Protein AF-A0A8B6DYM1-F1 (afdb_monomer)

Structure (mmCIF, N/CA/C/O backbone):
data_AF-A0A8B6DYM1-F1
#
_entry.id   AF-A0A8B6DYM1-F1
#
loop_
_atom_site.group_PDB
_atom_site.id
_atom_site.type_symbol
_atom_site.label_atom_id
_atom_site.label_alt_id
_atom_site.label_comp_id
_atom_site.label_asym_id
_atom_site.label_entity_id
_atom_site.label_seq_id
_atom_site.pdbx_PDB_ins_code
_atom_site.Cartn_x
_atom_site.Cartn_y
_atom_site.Cartn_z
_atom_site.occupancy
_atom_site.B_iso_or_equiv
_atom_site.auth_seq_id
_atom_site.auth_comp_id
_atom_site.auth_asym_id
_atom_site.auth_atom_id
_atom_site.pdbx_PDB_model_num
ATOM 1 N N . MET A 1 1 ? -2.897 21.021 17.204 1.00 64.75 1 MET A N 1
ATOM 2 C CA . MET A 1 1 ? -3.425 21.433 15.880 1.00 64.75 1 MET A CA 1
ATOM 3 C C . MET A 1 1 ? -4.750 20.706 15.662 1.00 64.75 1 MET A C 1
ATOM 5 O O . MET A 1 1 ? -4.816 19.525 15.950 1.00 64.75 1 MET A O 1
ATOM 9 N N . LYS A 1 2 ? -5.798 21.403 15.202 1.00 89.19 2 LYS A N 1
ATOM 10 C CA . LYS A 1 2 ? -7.164 20.878 14.986 1.00 89.19 2 LYS A CA 1
ATOM 11 C C . LYS A 1 2 ? -7.412 20.547 13.506 1.00 89.19 2 LYS A C 1
ATOM 13 O O . LYS A 1 2 ? -8.389 20.994 12.927 1.00 89.19 2 LYS A O 1
ATOM 18 N N . PHE A 1 3 ? -6.445 19.895 12.856 1.00 92.50 3 PHE A N 1
ATOM 19 C CA . PHE A 1 3 ? -6.431 19.672 11.395 1.00 92.50 3 PHE A CA 1
ATOM 20 C C . PHE A 1 3 ? -6.560 20.955 10.546 1.00 92.50 3 PHE A C 1
ATOM 22 O O . PHE A 1 3 ? -7.067 20.923 9.433 1.00 92.50 3 PHE A O 1
ATOM 29 N N . GLY A 1 4 ? -6.139 22.104 11.087 1.00 93.94 4 GLY A N 1
ATOM 30 C CA . GLY A 1 4 ? -6.330 23.413 10.447 1.00 93.94 4 GLY A CA 1
ATOM 31 C C . GLY A 1 4 ? -7.747 23.994 10.575 1.00 93.94 4 GLY A C 1
ATOM 32 O O . GLY A 1 4 ? -8.006 25.062 10.030 1.00 93.94 4 GLY A O 1
ATOM 33 N N . MET A 1 5 ? -8.653 23.333 11.301 1.00 96.62 5 MET A N 1
ATOM 34 C CA . MET A 1 5 ? -10.020 23.799 11.551 1.00 96.62 5 MET A CA 1
ATOM 35 C C . MET A 1 5 ? -10.079 24.866 12.653 1.00 96.62 5 MET A C 1
ATOM 37 O O . MET A 1 5 ? -9.204 24.938 13.522 1.00 96.62 5 MET A O 1
ATOM 41 N N . THR A 1 6 ? -11.163 25.649 12.655 1.00 97.75 6 THR A N 1
ATOM 42 C CA . THR A 1 6 ? -11.548 26.490 13.796 1.00 97.75 6 THR A CA 1
ATOM 43 C C . THR A 1 6 ? -12.009 25.634 14.976 1.00 97.75 6 THR A C 1
ATOM 45 O O . THR A 1 6 ? -12.362 24.464 14.817 1.00 97.75 6 THR A O 1
ATOM 48 N N . ASP A 1 7 ? -12.047 26.224 16.170 1.00 96.12 7 ASP A N 1
ATOM 49 C CA . ASP A 1 7 ? -12.511 25.538 17.378 1.00 96.12 7 ASP A CA 1
ATOM 50 C C . ASP A 1 7 ? -13.955 25.051 17.251 1.00 96.12 7 ASP A C 1
ATOM 52 O O . ASP A 1 7 ? -14.238 23.898 17.566 1.00 96.12 7 ASP A O 1
ATOM 56 N N . GLU A 1 8 ? -14.838 25.907 16.738 1.00 97.31 8 GLU A N 1
ATOM 57 C CA . GLU A 1 8 ? -16.241 25.582 16.487 1.00 97.31 8 GLU A CA 1
ATOM 58 C C . GLU A 1 8 ? -16.376 24.397 15.525 1.00 97.31 8 GLU A C 1
ATOM 60 O O . GLU A 1 8 ? -17.017 23.405 15.862 1.00 97.31 8 GLU A O 1
ATOM 65 N N . SER A 1 9 ? -15.694 24.448 14.374 1.00 97.44 9 SER A N 1
ATOM 66 C CA . SER A 1 9 ? -15.730 23.360 13.391 1.00 97.44 9 SER A CA 1
ATOM 67 C C . SER A 1 9 ? -15.201 22.055 13.986 1.00 97.44 9 SER A C 1
ATOM 69 O O . SER A 1 9 ? -15.852 21.020 13.878 1.00 97.44 9 SER A O 1
ATOM 71 N N . TYR A 1 10 ? -14.078 22.098 14.707 1.00 97.75 10 TYR A N 1
ATOM 72 C CA . TYR A 1 10 ? -13.523 20.914 15.362 1.00 97.75 10 TYR A CA 1
ATOM 73 C C . TYR A 1 10 ? -14.494 20.300 16.381 1.00 97.75 10 TYR A C 1
ATOM 75 O O . TYR A 1 10 ? -14.642 19.080 16.422 1.00 97.75 10 TYR A O 1
ATOM 83 N N . HIS A 1 11 ? -15.178 21.120 17.186 1.00 96.00 11 HIS A N 1
ATOM 84 C CA . HIS A 1 11 ? -16.168 20.636 18.151 1.00 96.00 11 HIS A CA 1
ATOM 85 C C . HIS A 1 11 ? -17.390 20.013 17.469 1.00 96.00 11 HIS A C 1
ATOM 87 O O . HIS A 1 11 ? -17.782 18.904 17.851 1.00 96.00 11 HIS A O 1
ATOM 93 N N . THR A 1 12 ? -17.926 20.660 16.433 1.00 97.31 12 THR A N 1
ATOM 94 C CA . THR A 1 12 ? -19.028 20.126 15.619 1.00 97.31 12 THR A CA 1
ATOM 95 C C . THR A 1 12 ? -18.639 18.782 15.003 1.00 97.31 12 THR A C 1
ATOM 97 O O . THR A 1 12 ? -19.260 17.762 15.296 1.00 97.31 12 THR A O 1
ATOM 100 N N . GLN A 1 13 ? -17.514 18.725 14.281 1.00 97.62 13 GLN A N 1
ATOM 101 C CA . GLN A 1 13 ? -17.029 17.485 13.664 1.00 97.62 13 GLN A CA 1
ATOM 102 C C . GLN A 1 13 ? -16.755 16.384 14.698 1.00 97.62 13 GLN A C 1
ATOM 104 O O . GLN A 1 13 ? -17.034 15.212 14.451 1.00 97.62 13 GLN A O 1
ATOM 109 N N . SER A 1 14 ? -16.235 16.733 15.881 1.00 97.44 14 SER A N 1
ATOM 110 C CA . SER A 1 14 ? -15.968 15.751 16.941 1.00 97.44 14 SER A CA 1
ATOM 111 C C . SER A 1 14 ? -17.237 15.102 17.503 1.00 97.44 14 SER A C 1
ATOM 113 O O . SER A 1 14 ? -17.159 13.995 18.039 1.00 97.44 14 SER A O 1
ATOM 115 N N . SER A 1 15 ? -18.386 15.767 17.364 1.00 96.62 15 SER A N 1
ATOM 116 C CA . SER A 1 15 ? -19.693 15.269 17.804 1.00 96.62 15 SER A CA 1
ATOM 117 C C . SER A 1 15 ? -20.415 14.510 16.687 1.00 96.62 15 SER A C 1
ATOM 119 O O . SER A 1 15 ? -21.079 13.509 16.960 1.00 96.62 15 SER A O 1
ATOM 121 N N . ASP A 1 16 ? -20.222 14.929 15.435 1.00 97.38 16 ASP A N 1
ATOM 122 C CA . ASP A 1 16 ? -20.957 14.402 14.284 1.00 97.38 16 ASP A CA 1
ATOM 123 C C . ASP A 1 16 ? -20.293 13.163 13.666 1.00 97.38 16 ASP A C 1
ATOM 125 O O . ASP A 1 16 ? -20.973 12.173 13.411 1.00 97.38 16 ASP A O 1
ATOM 129 N N . ILE A 1 17 ? -18.965 13.146 13.501 1.00 97.62 17 ILE A N 1
ATOM 130 C CA . ILE A 1 17 ? -18.250 12.053 12.812 1.00 97.62 17 ILE A CA 1
ATOM 131 C C . ILE A 1 17 ? -18.333 10.742 13.599 1.00 97.62 17 ILE A C 1
ATOM 133 O O . ILE A 1 17 ? -17.904 10.690 14.750 1.00 97.62 17 ILE A O 1
ATOM 137 N N . ASP A 1 18 ? -18.810 9.669 12.962 1.00 95.94 18 ASP A N 1
ATOM 138 C CA . ASP A 1 18 ? -19.005 8.354 13.594 1.00 95.94 18 ASP A CA 1
ATOM 139 C C . ASP A 1 18 ? -17.764 7.453 13.583 1.00 95.94 18 ASP A C 1
ATOM 141 O O . ASP A 1 18 ? -17.523 6.725 14.542 1.00 95.94 18 ASP A O 1
ATOM 145 N N . PHE A 1 19 ? -16.951 7.511 12.529 1.00 96.56 19 PHE A N 1
ATOM 146 C CA . PHE A 1 19 ? -15.701 6.760 12.405 1.00 96.56 19 PHE A CA 1
ATOM 147 C C . PHE A 1 19 ? -14.688 7.540 11.565 1.00 96.56 19 PHE A C 1
ATOM 149 O O . PHE A 1 19 ? -15.034 8.486 10.859 1.00 96.56 19 PHE A O 1
ATOM 156 N N . ILE A 1 20 ? -13.421 7.145 11.646 1.00 98.25 20 ILE A N 1
ATOM 157 C CA . ILE A 1 20 ? -12.312 7.817 10.966 1.00 98.25 20 ILE A CA 1
ATOM 158 C C . ILE A 1 20 ? -11.609 6.801 10.073 1.00 98.25 20 ILE A C 1
ATOM 160 O O . ILE A 1 20 ? -11.121 5.793 10.574 1.00 98.25 20 ILE A O 1
ATOM 164 N N . ILE A 1 21 ? -11.487 7.087 8.776 1.00 98.50 21 ILE A N 1
ATOM 165 C CA . ILE A 1 21 ? -10.533 6.399 7.895 1.00 98.50 21 ILE A CA 1
ATOM 166 C C . ILE A 1 21 ? -9.301 7.294 7.771 1.00 98.50 21 ILE A C 1
ATOM 168 O O . ILE A 1 21 ? -9.328 8.320 7.092 1.00 98.50 21 ILE A O 1
ATOM 172 N N . HIS A 1 22 ? -8.220 6.926 8.457 1.00 98.38 22 HIS A N 1
ATOM 173 C CA . HIS A 1 22 ? -6.964 7.673 8.433 1.00 98.38 22 HIS A CA 1
ATOM 174 C C . HIS A 1 22 ? -6.020 7.075 7.390 1.00 98.38 22 HIS A C 1
ATOM 176 O O . HIS A 1 22 ? -5.205 6.201 7.694 1.00 98.38 22 HIS A O 1
ATOM 182 N N . ALA A 1 23 ? -6.192 7.528 6.147 1.00 97.56 23 ALA A N 1
ATOM 183 C CA . ALA A 1 23 ? -5.387 7.122 4.994 1.00 97.56 23 ALA A CA 1
ATOM 184 C C . ALA A 1 23 ? -4.260 8.106 4.646 1.00 97.56 23 ALA A C 1
ATOM 186 O O . ALA A 1 23 ? -3.312 7.743 3.953 1.00 97.56 23 ALA A O 1
ATOM 187 N N . ALA A 1 24 ? -4.357 9.354 5.113 1.00 95.94 24 ALA A N 1
ATOM 188 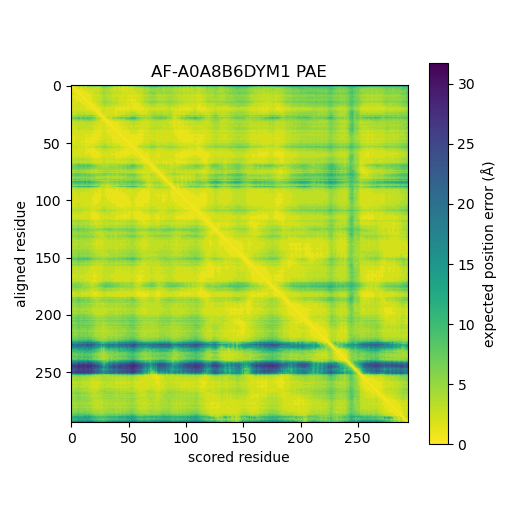C CA . ALA A 1 24 ? -3.425 10.406 4.740 1.00 95.94 24 ALA A CA 1
ATOM 189 C C . ALA A 1 24 ? -2.031 10.159 5.337 1.00 95.94 24 ALA A C 1
ATOM 191 O O . ALA A 1 24 ? -1.871 10.005 6.550 1.00 95.94 24 ALA A O 1
ATOM 192 N N . ALA A 1 25 ? -1.016 10.167 4.478 1.00 94.50 25 ALA A N 1
ATOM 193 C CA . ALA A 1 25 ? 0.387 10.147 4.860 1.00 94.50 25 ALA A CA 1
ATOM 194 C C . ALA A 1 25 ? 1.216 10.881 3.802 1.00 94.50 25 ALA A C 1
ATOM 196 O O . ALA A 1 25 ? 0.919 10.826 2.610 1.00 94.50 25 ALA A O 1
ATOM 197 N N . TYR A 1 26 ? 2.276 11.544 4.242 1.00 93.94 26 TYR A N 1
ATOM 198 C CA . TYR A 1 26 ? 3.333 12.016 3.367 1.00 93.94 26 TYR A CA 1
ATOM 199 C C . TYR A 1 26 ? 4.289 10.859 3.071 1.00 93.94 26 TYR A C 1
ATOM 201 O O . TYR A 1 26 ? 4.814 10.221 3.989 1.00 93.94 26 TYR A O 1
ATOM 209 N N . MET A 1 27 ? 4.509 10.592 1.789 1.00 86.12 27 M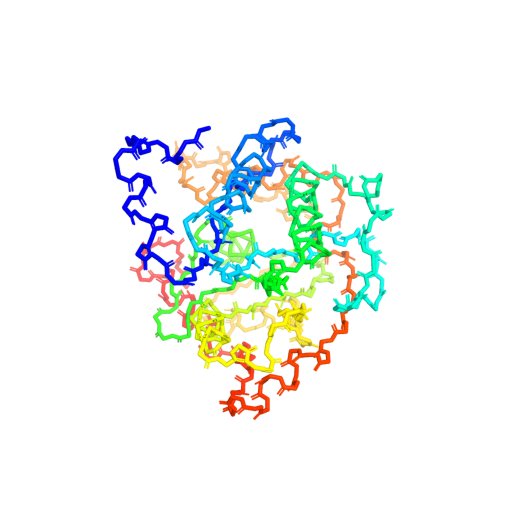ET A N 1
ATOM 210 C CA . MET A 1 27 ? 5.476 9.614 1.309 1.00 86.12 27 MET A CA 1
ATOM 211 C C . MET A 1 27 ? 6.467 10.335 0.404 1.00 86.12 27 MET A C 1
ATOM 213 O O . MET A 1 27 ? 6.084 11.017 -0.541 1.00 86.12 27 MET A O 1
ATOM 217 N N . ASN A 1 28 ? 7.745 10.183 0.713 1.00 84.62 28 ASN A N 1
ATOM 218 C CA . ASN A 1 28 ? 8.852 10.621 -0.115 1.00 84.62 28 ASN A CA 1
ATOM 219 C C . ASN A 1 28 ? 10.023 9.679 0.202 1.00 84.62 28 ASN A C 1
ATOM 221 O O . ASN A 1 28 ? 10.161 9.254 1.344 1.00 84.62 28 ASN A O 1
ATOM 225 N N . ARG A 1 29 ? 10.818 9.278 -0.786 1.00 77.81 29 ARG A N 1
ATOM 226 C CA . ARG A 1 29 ? 11.906 8.310 -0.565 1.00 77.81 29 ARG A CA 1
ATOM 227 C C . ARG A 1 29 ? 13.226 8.981 -0.197 1.00 77.81 29 ARG A C 1
ATOM 229 O O . ARG A 1 29 ? 14.035 8.376 0.494 1.00 77.81 29 ARG A O 1
ATOM 236 N N . ASP A 1 30 ? 13.389 10.242 -0.581 1.00 81.31 30 ASP A N 1
ATOM 237 C CA . ASP A 1 30 ? 14.613 11.027 -0.400 1.00 81.31 30 ASP A CA 1
ATOM 238 C C . ASP A 1 30 ? 14.697 11.691 0.978 1.00 81.31 30 ASP A C 1
ATOM 240 O O . ASP A 1 30 ? 15.740 12.200 1.389 1.00 81.31 30 ASP A O 1
ATOM 244 N N . GLN A 1 31 ? 13.573 11.761 1.691 1.00 87.88 31 GLN A N 1
ATOM 245 C CA . GLN A 1 31 ? 13.491 12.533 2.922 1.00 87.88 31 GLN A CA 1
ATOM 246 C C . GLN A 1 31 ? 13.938 11.712 4.142 1.00 87.88 31 GLN A C 1
ATOM 248 O O . GLN A 1 31 ? 13.649 10.517 4.250 1.00 87.88 31 GLN A O 1
ATOM 253 N N . PRO A 1 32 ? 14.606 12.339 5.125 1.00 91.75 32 PRO A N 1
ATOM 254 C CA . PRO A 1 32 ? 14.933 11.685 6.383 1.00 91.75 32 PRO A CA 1
ATOM 255 C C . PRO A 1 32 ? 13.714 11.654 7.320 1.00 91.75 32 PRO A C 1
ATOM 257 O O . PRO A 1 32 ? 12.796 12.467 7.205 1.00 91.75 32 PRO A O 1
ATOM 260 N N . TYR A 1 33 ? 13.737 10.768 8.323 1.00 93.56 33 TYR A N 1
ATOM 261 C CA . TYR A 1 33 ? 12.656 10.610 9.314 1.00 93.56 33 TYR A CA 1
ATOM 262 C C . TYR A 1 33 ? 12.069 11.934 9.872 1.00 93.56 33 TYR A C 1
ATOM 264 O O . TYR A 1 33 ? 10.842 12.048 9.910 1.00 93.56 33 TYR A O 1
ATOM 272 N N . PRO A 1 34 ? 12.868 12.960 10.252 1.00 96.50 34 PRO A N 1
ATOM 273 C CA . PRO A 1 34 ? 12.335 14.223 10.775 1.00 96.50 34 PRO A CA 1
ATOM 274 C C . PRO A 1 34 ? 11.323 14.927 9.861 1.00 96.50 34 PRO A C 1
ATOM 276 O O . PRO A 1 34 ? 10.394 15.552 10.367 1.00 96.50 34 PRO A O 1
ATOM 279 N N . ALA A 1 35 ? 11.451 14.791 8.536 1.00 95.81 35 ALA A N 1
ATOM 280 C CA . ALA A 1 35 ? 10.517 15.385 7.578 1.00 95.81 35 ALA A CA 1
ATOM 281 C C . ALA A 1 35 ? 9.109 14.763 7.656 1.00 95.81 35 ALA A C 1
ATOM 283 O O . ALA A 1 35 ? 8.118 15.416 7.332 1.00 95.81 35 ALA A O 1
ATOM 284 N N . PHE A 1 36 ? 9.000 13.518 8.131 1.00 96.25 36 PHE A N 1
ATOM 285 C CA . PHE A 1 36 ? 7.731 12.796 8.249 1.00 96.25 36 PHE A CA 1
ATOM 286 C C . PHE A 1 36 ? 7.067 12.928 9.615 1.00 96.25 36 PHE A C 1
ATOM 288 O O . PHE A 1 36 ? 5.896 12.575 9.747 1.00 96.25 36 PHE A O 1
ATOM 295 N N . VAL A 1 37 ? 7.782 13.411 10.637 1.00 96.31 37 VAL A N 1
ATOM 296 C CA . VAL A 1 37 ? 7.255 13.476 12.011 1.00 96.31 37 VAL A CA 1
ATOM 297 C C . VAL A 1 37 ? 5.952 14.263 12.037 1.00 96.31 37 VAL A C 1
ATOM 299 O O . VAL A 1 37 ? 4.940 13.767 12.520 1.00 96.31 37 VAL A O 1
ATOM 302 N N . PHE A 1 38 ? 5.944 15.454 11.448 1.00 95.19 38 PHE A N 1
ATOM 303 C CA . PHE A 1 38 ? 4.746 16.279 11.418 1.00 95.19 38 PHE A CA 1
ATOM 304 C C . PHE A 1 38 ? 3.584 15.646 10.624 1.00 95.19 38 PHE A C 1
ATOM 306 O O . PHE A 1 38 ? 2.518 15.451 11.214 1.00 95.19 38 PHE A O 1
ATOM 313 N N . PRO A 1 39 ? 3.738 15.286 9.333 1.00 95.25 39 PRO A N 1
ATOM 314 C CA . PRO A 1 39 ? 2.613 14.770 8.554 1.00 95.25 39 PRO A CA 1
ATOM 315 C C . PRO A 1 39 ? 2.142 13.376 8.994 1.00 95.25 39 PRO A C 1
ATOM 317 O O . PRO A 1 39 ? 0.940 13.127 9.016 1.00 95.25 39 PRO A O 1
ATOM 320 N N . ASN A 1 40 ? 3.052 12.474 9.377 1.00 97.88 40 ASN A N 1
ATOM 321 C CA . ASN A 1 40 ? 2.708 11.066 9.604 1.00 97.88 40 ASN A CA 1
ATOM 322 C C . ASN A 1 40 ? 2.515 10.747 11.087 1.00 97.88 40 ASN A C 1
ATOM 324 O O . ASN A 1 40 ? 1.549 10.071 11.445 1.00 97.88 40 ASN A O 1
ATOM 328 N N . VAL A 1 41 ? 3.401 11.237 11.960 1.00 98.00 41 VAL A N 1
ATOM 329 C CA . VAL A 1 41 ? 3.365 10.910 13.396 1.00 98.00 41 VAL A CA 1
ATOM 330 C C . VAL A 1 41 ? 2.411 11.842 14.134 1.00 98.00 41 VAL A C 1
ATOM 332 O O . VAL A 1 41 ? 1.400 11.387 14.664 1.00 98.00 41 VAL A O 1
ATOM 335 N N . THR A 1 42 ? 2.670 13.150 14.110 1.00 97.62 42 THR A N 1
ATOM 336 C CA . THR A 1 42 ? 1.828 14.160 14.771 1.00 97.62 42 THR A CA 1
ATOM 337 C C . THR A 1 42 ? 0.425 14.215 14.161 1.00 97.62 42 THR A C 1
ATOM 339 O O . THR A 1 42 ? -0.557 14.405 14.878 1.00 97.62 42 THR A O 1
ATOM 342 N N . GLY A 1 43 ? 0.295 13.994 12.847 1.00 97.44 43 GLY A N 1
ATOM 343 C CA . GLY A 1 43 ? -1.009 13.816 12.202 1.00 97.44 43 GLY A CA 1
ATOM 344 C C . GLY A 1 43 ? -1.810 12.666 12.824 1.00 97.44 43 GLY A C 1
ATOM 345 O O . GLY A 1 43 ? -2.965 12.851 13.209 1.00 97.44 43 GLY A O 1
ATOM 346 N N . THR A 1 44 ? -1.175 11.504 13.006 1.00 98.44 44 THR A N 1
ATOM 347 C CA . THR A 1 44 ? -1.808 10.327 13.626 1.00 98.44 44 THR A CA 1
ATOM 348 C C . THR A 1 44 ? -2.117 10.547 15.107 1.00 98.44 44 THR A C 1
ATOM 350 O O . THR A 1 44 ? -3.191 10.166 15.566 1.00 98.44 44 THR A O 1
ATOM 353 N N . GLU A 1 45 ? -1.237 11.218 15.851 1.00 98.06 45 GLU A N 1
ATOM 354 C CA . GLU A 1 45 ? -1.495 11.613 17.241 1.00 98.06 45 GLU A CA 1
ATOM 355 C C . GLU A 1 45 ? -2.773 12.457 17.357 1.00 98.06 45 GLU A C 1
ATOM 357 O O . GLU A 1 45 ? -3.656 12.146 18.158 1.00 98.06 45 GLU A O 1
ATOM 362 N N . HIS A 1 46 ? -2.928 13.486 16.516 1.00 97.88 46 HIS A N 1
ATOM 363 C CA . HIS A 1 46 ? -4.141 14.305 16.524 1.00 97.88 46 HIS A CA 1
ATOM 364 C C . HIS A 1 46 ? -5.386 13.522 16.096 1.00 97.88 46 HIS A C 1
ATOM 366 O O . HIS A 1 46 ? -6.458 13.766 16.647 1.00 97.88 46 HIS A O 1
ATOM 372 N N . VAL A 1 47 ? -5.265 12.564 15.172 1.00 98.25 47 VAL A N 1
ATOM 373 C CA . VAL A 1 47 ? -6.365 11.645 14.831 1.00 98.25 47 VAL A CA 1
ATOM 374 C C . VAL A 1 47 ? -6.790 10.819 16.046 1.00 98.25 47 VAL A C 1
ATOM 376 O O . VAL A 1 47 ? -7.985 10.736 16.335 1.00 98.25 47 VAL A O 1
ATOM 379 N N . VAL A 1 48 ? -5.837 10.265 16.801 1.00 98.31 48 VAL A N 1
ATOM 380 C CA . VAL A 1 48 ? -6.129 9.529 18.041 1.00 98.31 48 VAL A CA 1
ATOM 381 C C . VAL A 1 48 ? -6.834 10.436 19.049 1.00 98.31 48 VAL A C 1
ATOM 383 O O . VAL A 1 48 ? -7.864 10.045 19.594 1.00 98.31 48 VAL A O 1
ATOM 386 N N . MET A 1 49 ? -6.363 11.668 19.245 1.00 97.25 49 MET A N 1
ATOM 387 C CA . MET A 1 49 ? -7.019 12.624 20.147 1.00 97.25 49 MET A CA 1
ATOM 388 C C . MET A 1 49 ? -8.436 12.997 19.681 1.00 97.25 49 MET A C 1
ATOM 390 O O . MET A 1 49 ? -9.365 13.085 20.486 1.00 97.25 49 MET A O 1
ATOM 394 N N . PHE A 1 50 ? -8.640 13.185 18.377 1.00 98.19 50 PHE A N 1
ATOM 395 C CA . PHE A 1 50 ? -9.954 13.482 17.807 1.00 98.19 50 PHE A CA 1
ATOM 396 C C . PHE A 1 50 ? -10.933 12.307 17.943 1.00 98.19 50 PHE A C 1
ATOM 398 O O . PHE A 1 50 ? -12.122 12.515 18.209 1.00 98.19 50 PHE A O 1
ATOM 405 N N . SER A 1 51 ? -10.433 11.072 17.835 1.00 98.06 51 SER A N 1
ATOM 406 C CA . SER A 1 51 ? -11.227 9.843 17.971 1.00 98.06 51 SER A CA 1
ATOM 407 C C . SER A 1 51 ? -11.891 9.696 19.339 1.00 98.06 51 SER A C 1
ATOM 409 O O . SER A 1 51 ? -12.922 9.043 19.438 1.00 98.06 51 SER A O 1
ATOM 411 N N . CYS A 1 52 ? -11.346 10.336 20.378 1.00 97.00 52 CYS A N 1
ATOM 412 C CA . CYS A 1 52 ? -11.893 10.321 21.734 1.00 97.00 52 CYS A CA 1
ATOM 413 C C . CYS A 1 52 ? -12.435 11.681 22.205 1.00 97.00 52 CYS A C 1
ATOM 415 O O . CYS A 1 52 ? -12.841 11.816 23.357 1.00 97.00 52 CYS A O 1
ATOM 417 N N . THR A 1 53 ? -12.484 12.686 21.324 1.00 97.06 53 THR A N 1
ATOM 418 C CA . THR A 1 53 ? -13.091 13.991 21.624 1.00 97.06 53 THR A CA 1
ATOM 419 C C . THR A 1 53 ? -14.582 13.986 21.280 1.00 97.06 53 THR A C 1
ATOM 421 O O . THR A 1 53 ? -14.949 13.585 20.180 1.00 97.06 53 THR A O 1
ATOM 424 N N . GLY A 1 54 ? -15.448 14.470 22.176 1.00 96.31 54 GLY A N 1
ATOM 425 C CA . GLY A 1 54 ? -16.903 14.544 21.959 1.00 96.31 54 GLY A CA 1
ATOM 426 C C . GLY A 1 54 ? -17.590 13.182 22.108 1.00 96.31 54 GLY A C 1
ATOM 427 O O . GLY A 1 54 ? -18.330 12.965 23.064 1.00 96.31 54 GLY A O 1
ATOM 428 N N . LYS A 1 55 ? -17.277 12.244 21.209 1.00 97.19 55 LYS A N 1
ATOM 429 C CA . LYS A 1 55 ? -17.650 10.821 21.278 1.00 97.19 55 LYS A CA 1
ATOM 430 C C . LYS A 1 55 ? -16.491 9.921 20.842 1.00 97.19 55 LYS A C 1
ATOM 432 O O . LYS A 1 55 ? -15.605 10.375 20.114 1.00 97.19 55 LYS A O 1
ATOM 437 N N . ILE A 1 56 ? -16.517 8.657 21.271 1.00 97.75 56 ILE A N 1
ATOM 438 C CA . ILE A 1 56 ? -15.584 7.626 20.794 1.00 97.75 56 ILE A CA 1
ATOM 439 C C . ILE A 1 56 ? -15.910 7.283 19.338 1.00 97.75 56 ILE A C 1
ATOM 441 O O . ILE A 1 56 ? -17.066 7.019 19.015 1.00 97.75 56 ILE A O 1
ATOM 445 N N . LYS A 1 57 ? -14.886 7.265 18.484 1.00 97.69 57 LYS A N 1
ATOM 446 C CA . LYS A 1 57 ? -14.975 6.971 17.050 1.00 97.69 57 LYS A CA 1
ATOM 447 C C . LYS A 1 57 ? -13.993 5.853 16.716 1.00 97.69 57 LYS A C 1
ATOM 449 O O . LYS A 1 57 ? -12.812 5.997 17.044 1.00 97.69 57 LYS A O 1
ATOM 454 N N . PRO A 1 58 ? -14.423 4.762 16.066 1.00 98.00 58 PRO A N 1
ATOM 455 C CA . PRO A 1 58 ? -13.498 3.768 15.551 1.00 98.00 58 PRO A CA 1
ATOM 456 C C . PRO A 1 58 ? -12.493 4.378 14.568 1.00 98.00 58 PRO A C 1
ATOM 458 O O . PRO A 1 58 ? -12.859 5.207 13.730 1.00 98.00 58 PRO A O 1
ATOM 461 N N . ILE A 1 59 ? -11.234 3.951 14.658 1.00 98.69 59 ILE A N 1
ATOM 462 C CA . ILE A 1 59 ? -10.165 4.340 13.736 1.00 98.69 59 ILE A CA 1
ATOM 463 C C . ILE A 1 59 ? -9.865 3.178 12.789 1.00 98.69 59 ILE A C 1
ATOM 465 O O . ILE A 1 59 ? -9.436 2.106 13.209 1.00 98.69 59 ILE A O 1
ATOM 469 N N . HIS A 1 60 ? -10.020 3.422 11.497 1.00 98.69 60 HIS A N 1
ATOM 470 C CA . HIS A 1 60 ? -9.553 2.585 10.402 1.00 98.69 60 HIS A CA 1
ATOM 471 C C . HIS A 1 60 ? -8.231 3.170 9.898 1.00 98.69 60 HIS A C 1
ATOM 473 O O . HIS A 1 60 ? -8.216 4.143 9.144 1.00 98.69 60 HIS A O 1
ATOM 479 N N . TYR A 1 61 ? -7.115 2.629 10.382 1.00 98.81 61 TYR A N 1
ATOM 480 C CA . TYR A 1 61 ? -5.781 3.155 10.111 1.00 98.81 61 TYR A CA 1
ATOM 481 C C . TYR A 1 61 ? -5.126 2.441 8.931 1.00 98.81 61 TYR A C 1
ATOM 483 O O . TYR A 1 61 ? -4.911 1.227 8.980 1.00 98.81 61 TYR A O 1
ATOM 491 N N . ILE A 1 62 ? -4.764 3.202 7.897 1.00 98.69 62 ILE A N 1
ATOM 492 C CA . ILE A 1 62 ? -4.009 2.671 6.763 1.00 98.69 62 ILE A CA 1
ATOM 493 C C . ILE A 1 62 ? -2.521 2.723 7.103 1.00 98.69 62 ILE A C 1
ATOM 495 O O . ILE A 1 62 ? -1.904 3.790 7.151 1.00 98.69 62 ILE A O 1
ATOM 499 N N . SER A 1 63 ? -1.949 1.555 7.353 1.00 98.31 63 SER A N 1
ATOM 500 C CA . SER A 1 63 ? -0.519 1.342 7.536 1.00 98.31 63 SER A CA 1
ATOM 501 C C . SER A 1 63 ? 0.104 0.725 6.277 1.00 98.31 63 SER A C 1
ATOM 503 O O . SER A 1 63 ? -0.464 0.766 5.189 1.00 98.31 63 SER A O 1
ATOM 505 N N . THR A 1 64 ? 1.304 0.177 6.407 1.00 96.19 64 THR A N 1
ATOM 506 C CA . THR A 1 64 ? 2.088 -0.403 5.316 1.00 96.19 64 THR A CA 1
ATOM 507 C C . THR A 1 64 ? 2.827 -1.639 5.807 1.00 96.19 64 THR A C 1
ATOM 509 O O . THR A 1 64 ? 3.164 -1.746 6.984 1.00 96.19 64 THR A O 1
ATOM 512 N N . ASN A 1 65 ? 3.107 -2.572 4.905 1.00 93.38 65 ASN A N 1
ATOM 513 C CA . ASN A 1 65 ? 3.991 -3.701 5.166 1.00 93.38 65 ASN A CA 1
ATOM 514 C C . ASN A 1 65 ? 5.459 -3.281 5.424 1.00 93.38 65 ASN A C 1
ATOM 516 O O . ASN A 1 65 ? 6.252 -4.109 5.872 1.00 93.38 65 ASN A O 1
ATOM 520 N N . SER A 1 66 ? 5.820 -2.011 5.195 1.00 91.94 66 SER A N 1
ATOM 521 C CA . SER A 1 66 ? 7.158 -1.470 5.459 1.00 91.94 66 SER A CA 1
ATOM 522 C C . SER A 1 66 ? 7.446 -1.233 6.949 1.00 91.94 66 SER A C 1
ATOM 524 O O . SER A 1 66 ? 8.576 -0.941 7.324 1.00 91.94 66 SER A O 1
ATOM 526 N N . VAL A 1 67 ? 6.453 -1.420 7.830 1.00 94.88 67 VAL A N 1
ATOM 527 C CA . VAL A 1 67 ? 6.678 -1.460 9.290 1.00 94.88 67 VAL A CA 1
ATOM 528 C C . VAL A 1 67 ? 7.467 -2.697 9.732 1.00 94.88 67 VAL A C 1
ATOM 530 O O . VAL A 1 67 ? 7.964 -2.735 10.858 1.00 94.88 67 VAL A O 1
ATOM 533 N N . PHE A 1 68 ? 7.591 -3.693 8.850 1.00 93.69 68 PHE A N 1
ATOM 534 C CA . PHE A 1 68 ? 8.459 -4.848 9.026 1.00 93.69 68 PHE A CA 1
ATOM 535 C C . PHE A 1 68 ? 9.835 -4.587 8.397 1.00 93.69 68 PHE A C 1
ATOM 537 O O . PHE A 1 68 ? 9.893 -4.153 7.242 1.00 93.69 68 PHE A O 1
ATOM 544 N N . PRO A 1 69 ? 10.936 -4.891 9.109 1.00 90.75 69 PRO A N 1
ATOM 545 C CA . PRO A 1 69 ? 12.282 -4.815 8.552 1.00 90.75 69 PRO A CA 1
ATOM 546 C C . PRO A 1 69 ? 12.461 -5.727 7.339 1.00 90.75 69 PRO A C 1
ATOM 548 O O . PRO A 1 69 ? 11.823 -6.778 7.237 1.00 90.75 69 PRO A O 1
ATOM 551 N N . ASP A 1 70 ? 13.371 -5.354 6.446 1.00 85.69 70 ASP A N 1
ATOM 552 C CA . ASP A 1 70 ? 13.687 -6.177 5.282 1.00 85.69 70 ASP A CA 1
ATOM 553 C C . ASP A 1 70 ? 14.283 -7.531 5.686 1.00 85.69 70 ASP A C 1
ATOM 555 O O . ASP A 1 70 ? 14.972 -7.662 6.700 1.00 85.69 70 ASP A O 1
ATOM 559 N N . GLY A 1 71 ? 13.951 -8.562 4.906 1.00 84.94 71 GLY A N 1
ATOM 560 C CA . GLY A 1 71 ? 14.316 -9.951 5.188 1.00 84.94 71 GLY A CA 1
ATOM 561 C C . GLY A 1 71 ? 13.534 -10.606 6.333 1.00 84.94 71 GLY A C 1
ATOM 562 O O . GLY A 1 71 ? 13.807 -11.760 6.664 1.00 84.94 71 GLY A O 1
ATOM 563 N N . ASN A 1 72 ? 12.571 -9.913 6.957 1.00 88.38 72 ASN A N 1
ATOM 564 C CA . ASN A 1 72 ? 11.727 -10.524 7.981 1.00 88.38 72 ASN A CA 1
ATOM 565 C C . ASN A 1 72 ? 10.768 -11.548 7.353 1.00 88.38 72 ASN A C 1
ATOM 567 O O . ASN A 1 72 ? 10.057 -11.260 6.388 1.00 88.38 72 ASN A O 1
ATOM 571 N N . LEU A 1 73 ? 10.738 -12.747 7.928 1.00 90.06 73 LEU A N 1
ATOM 572 C CA . LEU A 1 73 ? 9.907 -13.852 7.464 1.00 90.06 73 LEU A CA 1
ATOM 573 C C . LEU A 1 73 ? 8.716 -14.050 8.398 1.00 90.06 73 LEU A C 1
ATOM 575 O O . LEU A 1 73 ? 8.797 -13.791 9.596 1.00 90.06 73 LEU A O 1
ATOM 579 N N . ASP A 1 74 ? 7.623 -14.557 7.839 1.00 90.75 74 ASP A N 1
ATOM 580 C CA . ASP A 1 74 ? 6.402 -14.935 8.545 1.00 90.75 74 ASP A CA 1
ATOM 581 C C . ASP A 1 74 ? 5.758 -13.794 9.346 1.00 90.75 74 ASP A C 1
ATOM 583 O O . ASP A 1 74 ? 5.109 -14.040 10.370 1.00 90.75 74 ASP A O 1
ATOM 587 N N . CYS A 1 75 ? 5.901 -12.564 8.841 1.00 93.50 75 CYS A N 1
ATOM 588 C CA . CYS A 1 75 ? 5.382 -11.331 9.421 1.00 93.50 75 CYS A CA 1
ATOM 589 C C . CYS A 1 75 ? 3.889 -11.484 9.728 1.00 93.50 75 CYS A C 1
ATOM 591 O O . CYS A 1 75 ? 3.067 -11.616 8.812 1.00 93.50 75 CYS A O 1
ATOM 593 N N . SER A 1 76 ? 3.527 -11.495 11.010 1.00 95.31 76 SER A N 1
ATOM 594 C CA . SER A 1 76 ? 2.165 -11.835 11.432 1.00 95.31 76 SER A CA 1
ATOM 595 C C . SER A 1 76 ? 1.297 -10.601 11.662 1.00 95.31 76 SER A C 1
ATOM 597 O O . SER A 1 76 ? 1.763 -9.536 12.070 1.00 95.31 76 SER A O 1
ATOM 599 N N . GLU A 1 77 ? -0.003 -10.753 11.434 1.00 96.44 77 GLU A N 1
ATOM 600 C CA . GLU A 1 77 ? -1.008 -9.729 11.735 1.00 96.44 77 GLU A CA 1
ATOM 601 C C . GLU A 1 77 ? -1.069 -9.410 13.238 1.00 96.44 77 GLU A C 1
ATOM 603 O O . GLU A 1 77 ? -1.248 -8.252 13.613 1.00 96.44 77 GLU A O 1
ATOM 608 N N . ASP A 1 78 ? -0.810 -10.405 14.089 1.00 93.44 78 ASP A N 1
ATOM 609 C CA . ASP A 1 78 ? -0.802 -10.271 15.555 1.00 93.44 78 ASP A CA 1
ATOM 610 C C . ASP A 1 78 ? 0.597 -10.006 16.139 1.00 93.44 78 ASP A C 1
ATOM 612 O O . ASP A 1 78 ? 0.796 -10.033 17.356 1.00 93.44 78 ASP A O 1
ATOM 616 N N . GLU A 1 79 ? 1.600 -9.790 15.286 1.00 92.38 79 GLU A N 1
ATOM 617 C CA . GLU A 1 79 ? 2.977 -9.600 15.729 1.00 92.38 79 GLU A CA 1
ATOM 618 C C . GLU A 1 79 ? 3.156 -8.290 16.504 1.00 92.38 79 GLU A C 1
ATOM 620 O O . GLU A 1 79 ? 2.712 -7.222 16.073 1.00 92.38 79 GLU A O 1
ATOM 625 N N . ASN A 1 80 ? 3.863 -8.363 17.639 1.00 91.44 80 ASN A N 1
ATOM 626 C CA . ASN A 1 80 ? 4.281 -7.166 18.355 1.00 91.44 80 ASN A CA 1
ATOM 627 C C . ASN A 1 80 ? 5.484 -6.526 17.653 1.00 91.44 80 ASN A C 1
ATOM 629 O O . ASN A 1 80 ? 6.624 -6.961 17.826 1.00 91.44 80 ASN A O 1
ATOM 633 N N . ILE A 1 81 ? 5.225 -5.440 16.933 1.00 94.00 81 ILE A N 1
ATOM 634 C CA . ILE A 1 81 ? 6.235 -4.709 16.169 1.00 94.00 81 ILE A CA 1
ATOM 635 C C . ILE A 1 81 ? 7.041 -3.696 17.007 1.00 94.00 81 ILE A C 1
ATOM 637 O O . ILE A 1 81 ? 7.913 -3.030 16.458 1.00 94.00 81 ILE A O 1
ATOM 641 N N . GLU A 1 82 ? 6.821 -3.584 18.328 1.00 92.38 82 GLU A N 1
ATOM 642 C CA . GLU A 1 82 ? 7.482 -2.610 19.233 1.00 92.38 82 GLU A CA 1
ATOM 643 C C . GLU A 1 82 ? 9.022 -2.609 19.161 1.00 92.38 82 GLU A C 1
ATOM 645 O O . GLU A 1 82 ? 9.659 -1.619 19.508 1.00 92.38 82 GLU A O 1
ATOM 650 N N . HIS A 1 83 ? 9.627 -3.705 18.710 1.00 90.44 83 HIS A N 1
ATOM 651 C CA . HIS A 1 83 ? 11.070 -3.931 18.725 1.00 90.44 83 HIS A CA 1
ATOM 652 C C . HIS A 1 83 ? 11.760 -3.713 17.361 1.00 90.44 83 HIS A C 1
ATOM 654 O O . HIS A 1 83 ? 12.932 -4.066 17.196 1.00 90.44 83 HIS A O 1
ATOM 660 N N . PHE A 1 84 ? 11.043 -3.179 16.365 1.00 91.44 84 PHE A N 1
ATOM 661 C CA . PHE A 1 84 ? 11.572 -2.930 15.016 1.00 91.44 84 PHE A CA 1
ATOM 662 C C . PHE A 1 84 ? 12.161 -1.529 14.805 1.00 91.44 84 PHE A C 1
ATOM 664 O O . PHE A 1 84 ? 12.810 -1.304 13.785 1.00 91.44 84 PHE A O 1
ATOM 671 N N . ASP A 1 85 ? 12.026 -0.618 15.772 1.00 85.38 85 ASP A N 1
ATOM 672 C CA . ASP A 1 85 ? 12.483 0.780 15.707 1.00 85.38 85 ASP A CA 1
ATOM 673 C C . ASP A 1 85 ? 13.909 0.959 15.151 1.00 85.38 85 ASP A C 1
ATOM 675 O O . ASP A 1 85 ? 14.150 1.808 14.291 1.00 85.38 85 ASP A O 1
ATOM 679 N N . LYS A 1 86 ? 14.853 0.128 15.607 1.00 86.12 86 LYS A N 1
ATOM 680 C CA . LYS A 1 86 ? 16.273 0.186 15.213 1.00 86.12 86 LYS A CA 1
ATOM 681 C C . LYS A 1 86 ? 16.607 -0.584 13.939 1.00 86.12 86 LYS A C 1
ATOM 683 O O . LYS A 1 86 ? 17.721 -0.451 13.442 1.00 86.12 86 LYS A O 1
ATOM 688 N N . LYS A 1 87 ? 15.687 -1.418 13.452 1.00 87.94 87 LYS A N 1
ATOM 689 C CA . LYS A 1 87 ? 15.887 -2.279 12.276 1.00 87.94 87 LYS A CA 1
ATOM 690 C C . LYS A 1 87 ? 15.351 -1.650 10.992 1.00 87.94 87 LYS A C 1
ATOM 692 O O . LYS A 1 87 ? 15.774 -2.038 9.912 1.00 87.94 87 LYS A O 1
ATOM 697 N N . LEU A 1 88 ? 14.438 -0.686 11.106 1.00 88.62 88 LEU A N 1
ATOM 698 C CA . LEU A 1 88 ? 13.959 0.087 9.965 1.00 88.62 88 LEU A CA 1
ATOM 699 C C . LEU A 1 88 ? 15.050 1.061 9.511 1.00 88.62 88 LEU A C 1
ATOM 701 O O . LEU A 1 88 ? 15.679 1.734 10.333 1.00 88.62 88 LEU A O 1
ATOM 705 N N . ILE A 1 89 ? 15.281 1.141 8.203 1.00 83.81 89 ILE A N 1
ATOM 706 C CA . ILE A 1 89 ? 16.375 1.936 7.634 1.00 83.81 89 ILE A CA 1
ATOM 707 C C . ILE A 1 89 ? 15.850 3.306 7.198 1.00 83.81 89 ILE A C 1
ATOM 709 O O . ILE A 1 89 ? 16.314 4.332 7.711 1.00 83.81 89 ILE A O 1
ATOM 713 N N . ASP A 1 90 ? 14.840 3.330 6.329 1.00 87.62 90 ASP A N 1
ATOM 714 C CA . ASP A 1 90 ? 14.336 4.549 5.698 1.00 87.62 90 ASP A CA 1
ATOM 715 C C . ASP A 1 90 ? 13.405 5.385 6.603 1.00 87.62 90 ASP A C 1
ATOM 717 O O . ASP A 1 90 ? 12.854 4.924 7.611 1.00 87.62 90 ASP A O 1
ATOM 721 N N . GLY A 1 91 ? 13.264 6.671 6.262 1.00 91.81 91 GLY A N 1
ATOM 722 C CA . GLY A 1 91 ? 12.496 7.638 7.048 1.00 91.81 91 GLY A CA 1
ATOM 723 C C . GLY A 1 91 ? 10.984 7.411 7.013 1.00 91.81 91 GLY A C 1
ATOM 724 O O . GLY A 1 91 ? 10.312 7.620 8.030 1.00 91.81 91 GLY A O 1
ATOM 725 N N . TYR A 1 92 ? 10.456 6.951 5.877 1.00 93.00 92 TYR A N 1
ATOM 726 C CA . TYR A 1 92 ? 9.031 6.703 5.700 1.00 93.00 92 TYR A CA 1
ATOM 727 C C . TYR A 1 92 ? 8.578 5.522 6.562 1.00 93.00 92 TYR A C 1
ATOM 729 O O . TYR A 1 92 ? 7.672 5.696 7.385 1.00 93.00 92 TYR A O 1
ATOM 737 N N . SER A 1 93 ? 9.261 4.379 6.474 1.00 93.38 93 SER A N 1
ATOM 738 C CA . SER A 1 93 ? 8.969 3.178 7.264 1.00 93.38 93 SER A CA 1
ATOM 739 C C . SER A 1 93 ? 9.027 3.455 8.761 1.00 93.38 93 SER A C 1
ATOM 741 O O . SER A 1 93 ? 8.095 3.105 9.485 1.00 93.38 93 SER A O 1
ATOM 743 N N . LYS A 1 94 ? 10.043 4.196 9.232 1.00 95.75 94 LYS A N 1
ATOM 744 C CA . LYS A 1 94 ? 10.114 4.660 10.631 1.00 95.75 94 LYS A CA 1
ATOM 745 C C . LYS A 1 94 ? 8.889 5.479 11.026 1.00 95.75 94 LYS A C 1
ATOM 747 O O . LYS A 1 94 ? 8.315 5.255 12.087 1.00 95.75 94 LYS A O 1
ATOM 752 N N . SER A 1 95 ? 8.465 6.419 10.183 1.00 97.56 95 SER A N 1
ATOM 753 C CA . SER A 1 95 ? 7.308 7.274 10.475 1.00 97.56 95 SER A CA 1
ATOM 754 C C . SER A 1 95 ? 5.990 6.510 10.538 1.00 97.56 95 SER A C 1
ATOM 756 O O . SER A 1 95 ? 5.184 6.761 11.435 1.00 97.56 95 SER A O 1
ATOM 758 N N . LYS A 1 96 ? 5.790 5.546 9.634 1.00 97.75 96 LYS A N 1
ATOM 759 C CA . LYS A 1 96 ? 4.606 4.686 9.620 1.00 97.75 96 LYS A CA 1
ATOM 760 C C . LYS A 1 96 ? 4.606 3.726 10.798 1.00 97.75 96 LYS A C 1
ATOM 762 O O . LYS A 1 96 ? 3.567 3.577 11.431 1.00 97.75 96 LYS A O 1
ATOM 767 N N . TRP A 1 97 ? 5.767 3.183 11.155 1.00 98.00 97 TRP A N 1
ATOM 768 C CA . TRP A 1 97 ? 5.931 2.377 12.358 1.00 98.00 97 TRP A CA 1
ATOM 769 C C . TRP A 1 97 ? 5.561 3.171 13.617 1.00 98.00 97 TRP A C 1
ATOM 771 O O . TRP A 1 97 ? 4.673 2.749 14.350 1.00 98.00 97 TRP A O 1
ATOM 781 N N . VAL A 1 98 ? 6.132 4.367 13.835 1.00 98.12 98 VAL A N 1
ATOM 782 C CA . VAL A 1 98 ? 5.792 5.198 15.011 1.00 98.12 98 VAL A CA 1
ATOM 783 C C . VAL A 1 98 ? 4.298 5.532 15.042 1.00 98.12 98 VAL A C 1
ATOM 785 O O . VAL A 1 98 ? 3.666 5.467 16.095 1.00 98.12 98 VAL A O 1
ATOM 788 N N . ALA A 1 99 ? 3.709 5.871 13.896 1.00 98.44 99 ALA A N 1
ATOM 789 C CA . ALA A 1 99 ? 2.285 6.155 13.808 1.00 98.44 99 ALA A CA 1
ATOM 790 C C . ALA A 1 99 ? 1.416 4.921 14.133 1.00 98.44 99 ALA A C 1
ATOM 792 O O . ALA A 1 99 ? 0.437 5.048 14.866 1.00 98.44 99 ALA A O 1
ATOM 793 N N . GLU A 1 100 ? 1.791 3.722 13.681 1.00 98.56 100 GLU A N 1
ATOM 794 C CA . GLU A 1 100 ? 1.101 2.477 14.043 1.00 98.56 100 GLU A CA 1
ATOM 795 C C . GLU A 1 100 ? 1.216 2.171 15.547 1.00 98.56 100 GLU A C 1
ATOM 797 O O . GLU A 1 100 ? 0.233 1.770 16.175 1.00 98.56 100 GLU A O 1
ATOM 802 N N . GLN A 1 101 ? 2.361 2.472 16.171 1.00 98.19 101 GLN A N 1
ATOM 803 C CA . GLN A 1 101 ? 2.527 2.363 17.625 1.00 98.19 101 GLN A CA 1
ATOM 804 C C . GLN A 1 101 ? 1.536 3.249 18.394 1.00 98.19 101 GLN A C 1
ATOM 806 O O . GLN A 1 101 ? 0.989 2.820 19.413 1.00 98.19 101 GLN A O 1
ATOM 811 N N . LEU A 1 102 ? 1.234 4.454 17.896 1.00 98.38 102 LEU A N 1
ATOM 812 C CA . LEU A 1 102 ? 0.197 5.316 18.481 1.00 98.38 102 LEU A CA 1
ATOM 813 C C . LEU A 1 102 ? -1.196 4.676 18.386 1.00 98.38 102 LEU A C 1
ATOM 815 O O . LEU A 1 102 ? -1.969 4.747 19.343 1.00 98.38 102 LEU A O 1
ATOM 819 N N . ILE A 1 103 ? -1.502 3.995 17.278 1.00 98.56 103 ILE A N 1
ATOM 820 C CA . ILE A 1 103 ? -2.761 3.255 17.110 1.00 98.56 103 ILE A CA 1
ATOM 821 C C . ILE A 1 103 ? -2.828 2.050 18.054 1.00 98.56 103 ILE A C 1
ATOM 823 O O . ILE A 1 103 ? -3.874 1.810 18.664 1.00 98.56 103 ILE A O 1
ATOM 827 N N . HIS A 1 104 ? -1.723 1.327 18.255 1.00 97.69 104 HIS A N 1
ATOM 828 C CA . HIS A 1 104 ? -1.650 0.261 19.256 1.00 97.69 104 HIS A CA 1
ATOM 829 C C . HIS A 1 104 ? -1.869 0.793 20.680 1.00 97.69 104 HIS A C 1
ATOM 831 O O . HIS A 1 104 ? -2.600 0.177 21.458 1.00 97.69 104 HIS A O 1
ATOM 837 N N . ILE A 1 105 ? -1.299 1.952 21.027 1.00 97.62 105 ILE A N 1
ATOM 838 C CA . ILE A 1 105 ? -1.541 2.613 22.320 1.00 97.62 105 ILE A CA 1
ATOM 839 C C . ILE A 1 105 ? -3.016 3.013 22.461 1.00 97.62 105 ILE A C 1
ATOM 841 O O . ILE A 1 105 ? -3.610 2.772 23.515 1.00 97.62 105 ILE A O 1
ATOM 845 N N . ALA A 1 106 ? -3.626 3.572 21.412 1.00 98.00 106 ALA A N 1
ATOM 846 C CA . ALA A 1 106 ? -5.050 3.907 21.387 1.00 98.00 106 ALA A CA 1
ATOM 847 C C . ALA A 1 106 ? -5.923 2.664 21.636 1.00 98.00 106 ALA A C 1
ATOM 849 O O . ALA A 1 106 ? -6.791 2.681 22.512 1.00 98.00 106 ALA A O 1
ATOM 850 N N . ARG A 1 107 ? -5.612 1.548 20.961 1.00 96.06 107 ARG A N 1
ATOM 851 C CA . ARG A 1 107 ? -6.277 0.250 21.154 1.00 96.06 107 ARG A CA 1
ATOM 852 C C . ARG A 1 107 ? -6.144 -0.251 22.597 1.00 96.06 107 ARG A C 1
ATOM 854 O O . ARG A 1 107 ? -7.144 -0.633 23.199 1.00 96.06 107 ARG A O 1
ATOM 861 N N . LYS A 1 108 ? -4.944 -0.178 23.195 1.00 96.38 108 LYS A N 1
ATOM 862 C CA . LYS A 1 108 ? -4.705 -0.520 24.619 1.00 96.38 108 LYS A CA 1
ATOM 863 C C . LYS A 1 108 ? -5.511 0.370 25.584 1.00 96.38 108 LYS A C 1
ATOM 865 O O . LYS A 1 108 ? -5.788 -0.044 26.704 1.00 96.38 108 LYS A O 1
ATOM 870 N N . LYS A 1 109 ? -5.911 1.573 25.156 1.00 96.62 109 LYS A N 1
ATOM 871 C CA . LYS A 1 109 ? -6.788 2.504 25.890 1.00 96.62 109 LYS A CA 1
ATOM 872 C C . LYS A 1 109 ? -8.276 2.365 25.530 1.00 96.62 109 LYS A C 1
ATOM 874 O O . LYS A 1 109 ? -9.049 3.273 25.819 1.00 96.62 109 LYS A O 1
ATOM 879 N N . ALA A 1 110 ? -8.674 1.239 24.935 1.00 95.75 110 ALA A N 1
ATOM 880 C CA . ALA A 1 110 ? -10.049 0.926 24.540 1.00 95.75 110 ALA A CA 1
ATOM 881 C C . ALA A 1 110 ? -10.650 1.841 23.454 1.00 95.75 110 ALA A C 1
ATOM 883 O O . ALA A 1 110 ? -11.867 1.861 23.274 1.00 95.75 110 ALA A O 1
ATOM 884 N N . ILE A 1 111 ? -9.818 2.558 22.689 1.00 97.69 111 ILE A N 1
ATOM 885 C CA . ILE A 1 111 ? -10.264 3.187 21.441 1.00 97.69 111 ILE A CA 1
ATOM 886 C C . ILE A 1 111 ? -10.384 2.074 20.384 1.00 97.69 111 ILE A C 1
ATOM 888 O O . ILE A 1 111 ? -9.413 1.337 20.176 1.00 97.69 111 ILE A O 1
ATOM 892 N N . PRO A 1 112 ? -11.544 1.902 19.724 1.00 97.62 112 PRO A N 1
ATOM 893 C CA . PRO A 1 112 ? -11.706 0.864 18.715 1.00 97.62 112 PRO A CA 1
ATOM 894 C C . PRO A 1 112 ? -10.827 1.169 17.496 1.00 97.62 112 PRO A C 1
ATOM 896 O O . PRO A 1 112 ? -10.974 2.220 16.880 1.00 97.62 112 PRO A O 1
ATOM 899 N N . CYS A 1 113 ? -9.922 0.259 17.134 1.00 98.38 113 CYS A N 1
ATOM 900 C CA . CYS A 1 113 ? -8.991 0.468 16.022 1.00 98.38 113 CYS A CA 1
ATOM 901 C C . CYS A 1 113 ? -8.871 -0.776 15.138 1.00 98.38 113 CYS A C 1
ATOM 903 O O . CYS A 1 113 ? -8.681 -1.882 15.655 1.00 98.38 113 CYS A O 1
ATOM 905 N N . VAL A 1 114 ? -8.843 -0.574 13.824 1.00 98.56 114 VAL A N 1
ATOM 906 C CA . VAL A 1 114 ? -8.504 -1.564 12.793 1.00 98.56 114 VAL A CA 1
ATOM 907 C C . VAL A 1 114 ? -7.267 -1.069 12.047 1.00 98.56 114 VAL A C 1
ATOM 909 O O . VAL A 1 114 ? -7.199 0.108 11.696 1.00 98.56 114 VAL A O 1
ATOM 912 N N . ILE A 1 115 ? -6.283 -1.942 11.833 1.00 98.75 115 ILE A N 1
ATOM 913 C CA . ILE A 1 115 ? -5.036 -1.600 11.130 1.00 98.75 115 ILE A CA 1
ATOM 914 C C . ILE A 1 115 ? -4.987 -2.373 9.813 1.00 98.75 115 ILE A C 1
ATOM 916 O O . ILE A 1 115 ? -5.180 -3.586 9.811 1.00 98.75 115 ILE A O 1
ATOM 920 N N . TYR A 1 116 ? -4.683 -1.690 8.711 1.00 98.75 116 TYR A N 1
ATOM 921 C CA . TYR A 1 116 ? -4.494 -2.305 7.395 1.00 98.75 116 TYR A CA 1
ATOM 922 C C . TYR A 1 116 ? -3.063 -2.065 6.926 1.00 98.75 116 TYR A C 1
ATOM 924 O O . TYR A 1 116 ? -2.715 -0.950 6.552 1.00 98.75 116 TYR A O 1
ATOM 932 N N . ARG A 1 117 ? -2.213 -3.088 6.972 1.00 98.31 117 ARG A N 1
ATOM 933 C CA . ARG A 1 117 ? -0.844 -3.040 6.453 1.00 98.31 117 ARG A CA 1
ATOM 934 C C . ARG A 1 117 ? -0.885 -3.409 4.976 1.00 98.31 117 ARG A C 1
ATOM 936 O O . ARG A 1 117 ? -1.044 -4.579 4.634 1.00 98.31 117 ARG A O 1
ATOM 943 N N . LEU A 1 118 ? -0.803 -2.394 4.121 1.00 96.94 118 LEU A N 1
ATOM 944 C CA . LEU A 1 118 ? -0.877 -2.565 2.672 1.00 96.94 118 LEU A CA 1
ATOM 945 C C . LEU A 1 118 ? 0.481 -2.966 2.088 1.00 96.94 118 LEU A C 1
ATOM 947 O O . LEU A 1 118 ? 1.512 -2.432 2.514 1.00 96.94 118 LEU A O 1
ATOM 951 N N . GLY A 1 119 ? 0.460 -3.883 1.119 1.00 92.94 119 GLY A N 1
ATOM 952 C CA . GLY A 1 119 ? 1.582 -4.151 0.221 1.00 92.94 119 GLY A CA 1
ATOM 953 C C . GLY A 1 119 ? 1.671 -3.159 -0.942 1.00 92.94 119 GLY A C 1
ATOM 954 O O . GLY A 1 119 ? 1.182 -2.028 -0.853 1.00 92.94 119 GLY A O 1
ATOM 955 N N . ASN A 1 120 ? 2.294 -3.572 -2.047 1.00 92.56 120 ASN A N 1
ATOM 956 C CA . ASN A 1 120 ? 2.395 -2.730 -3.240 1.00 92.56 120 ASN A CA 1
ATOM 957 C C . ASN A 1 120 ? 1.036 -2.566 -3.937 1.00 92.56 120 ASN A C 1
ATOM 959 O O . ASN A 1 120 ? 0.426 -3.524 -4.418 1.00 92.56 120 ASN A O 1
ATOM 963 N N . ILE A 1 121 ? 0.588 -1.313 -4.009 1.00 95.25 121 ILE A N 1
ATOM 964 C CA . ILE A 1 121 ? -0.678 -0.925 -4.632 1.00 95.25 121 ILE A CA 1
ATOM 965 C C . ILE A 1 121 ? -0.473 -0.754 -6.140 1.00 95.25 121 ILE A C 1
ATOM 967 O O . ILE A 1 121 ? 0.411 -0.005 -6.566 1.00 95.25 121 ILE A O 1
ATOM 971 N N . ALA A 1 122 ? -1.292 -1.440 -6.927 1.00 96.25 122 ALA A N 1
ATOM 972 C CA . ALA A 1 122 ? -1.335 -1.354 -8.380 1.00 96.25 122 ALA A CA 1
ATOM 973 C C . ALA A 1 122 ? -2.487 -0.461 -8.865 1.00 96.25 122 ALA A C 1
ATOM 975 O O . ALA A 1 122 ? -3.196 0.143 -8.054 1.00 96.25 122 ALA A O 1
ATOM 976 N N . GLY A 1 123 ? -2.653 -0.368 -10.185 1.00 96.19 123 GLY A N 1
ATOM 977 C CA . GLY A 1 123 ? -3.778 0.343 -10.778 1.00 96.19 123 GLY A CA 1
ATOM 978 C C . GLY A 1 123 ? -5.131 -0.297 -10.461 1.00 96.19 123 GLY A C 1
ATOM 979 O O . GLY A 1 123 ? -5.200 -1.379 -9.879 1.00 96.19 123 GLY A O 1
ATOM 980 N N . ASP A 1 124 ? -6.219 0.386 -10.800 1.00 96.00 124 ASP A N 1
ATOM 981 C CA . ASP A 1 124 ? -7.565 -0.166 -10.624 1.00 96.00 124 ASP A CA 1
ATOM 982 C C . ASP A 1 124 ? -7.922 -1.179 -11.728 1.00 96.00 124 ASP A C 1
ATOM 984 O O . ASP A 1 124 ? -7.432 -1.093 -12.856 1.00 96.00 124 ASP A O 1
ATOM 988 N N . ILE A 1 125 ? -8.786 -2.147 -11.414 1.00 96.06 125 ILE A N 1
ATOM 989 C CA . ILE A 1 125 ? -9.126 -3.262 -12.314 1.00 96.06 125 ILE A CA 1
ATOM 990 C C . ILE A 1 125 ? -9.940 -2.784 -13.519 1.00 96.06 125 ILE A C 1
ATOM 992 O O . ILE A 1 125 ? -9.855 -3.363 -14.608 1.00 96.06 125 ILE A O 1
ATOM 996 N N . ASP A 1 126 ? -10.748 -1.741 -13.343 1.00 91.88 126 ASP A N 1
ATOM 997 C CA . ASP A 1 126 ? -11.735 -1.315 -14.330 1.00 91.88 126 ASP A CA 1
ATOM 998 C C . ASP A 1 126 ? -11.140 -0.384 -15.391 1.00 91.88 126 ASP A C 1
ATOM 1000 O O . ASP A 1 126 ? -11.307 -0.651 -16.586 1.00 91.88 126 ASP A O 1
ATOM 1004 N N . GLN A 1 127 ? -10.426 0.663 -14.980 1.00 92.06 127 GLN A N 1
ATOM 1005 C CA . GLN A 1 127 ? -9.869 1.709 -15.843 1.00 92.06 127 GLN A CA 1
ATOM 1006 C C . GLN A 1 127 ? -8.373 1.534 -16.107 1.00 92.06 127 GLN A C 1
ATOM 1008 O O . GLN A 1 127 ? -7.889 2.010 -17.131 1.00 92.06 127 GLN A O 1
ATOM 1013 N N . GLY A 1 128 ? -7.651 0.840 -15.226 1.00 93.50 128 GLY A N 1
ATOM 1014 C CA . GLY A 1 128 ? -6.206 0.667 -15.328 1.00 93.50 128 GLY A CA 1
ATOM 1015 C C . GLY A 1 128 ? -5.393 1.883 -14.876 1.00 93.50 128 GLY A C 1
ATOM 1016 O O . GLY A 1 128 ? -4.184 1.913 -15.106 1.00 93.50 128 GLY A O 1
ATOM 1017 N N . PHE A 1 129 ? -6.023 2.868 -14.222 1.00 93.94 129 PHE A N 1
ATOM 1018 C CA . PHE A 1 129 ? -5.339 4.043 -13.692 1.00 93.94 129 PHE A CA 1
ATOM 1019 C C . PHE A 1 129 ? -4.360 3.621 -12.603 1.00 93.94 129 PHE A C 1
ATOM 1021 O O . PHE A 1 129 ? -4.755 3.049 -11.585 1.00 93.94 129 PHE A O 1
ATOM 1028 N N . TRP A 1 130 ? -3.088 3.969 -12.777 1.00 94.12 130 TRP A N 1
ATOM 1029 C CA . TRP A 1 130 ? -2.035 3.678 -11.814 1.00 94.12 130 TRP A CA 1
ATOM 1030 C C . TRP A 1 130 ? -1.226 4.947 -11.533 1.00 94.12 130 TRP A C 1
ATOM 1032 O O . TRP A 1 130 ? -0.786 5.649 -12.434 1.00 94.12 130 TRP A O 1
ATOM 1042 N N . ASN A 1 131 ? -1.037 5.267 -10.252 1.00 90.81 131 ASN A N 1
ATOM 1043 C CA . ASN A 1 131 ? -0.254 6.419 -9.814 1.00 90.81 131 ASN A CA 1
ATOM 1044 C C . ASN A 1 131 ? 1.192 6.396 -10.369 1.00 90.81 131 ASN A C 1
ATOM 1046 O O . ASN A 1 131 ? 1.985 5.560 -9.942 1.00 90.81 131 ASN A O 1
ATOM 1050 N N . HIS A 1 132 ? 1.558 7.384 -11.196 1.00 88.06 132 HIS A N 1
ATOM 1051 C CA . HIS A 1 132 ? 2.907 7.601 -11.766 1.00 88.06 132 HIS A CA 1
ATOM 1052 C C . HIS A 1 132 ? 4.038 7.806 -10.739 1.00 88.06 132 HIS A C 1
ATOM 1054 O O . HIS A 1 132 ? 5.215 7.804 -11.085 1.00 88.06 132 HIS A O 1
ATOM 1060 N N . GLN A 1 133 ? 3.714 7.992 -9.456 1.00 84.94 133 GLN A N 1
ATOM 1061 C CA . GLN A 1 133 ? 4.698 7.998 -8.362 1.00 84.94 133 GLN A CA 1
ATOM 1062 C C . GLN A 1 133 ? 5.054 6.592 -7.867 1.00 84.94 133 GLN A C 1
ATOM 1064 O O . GLN A 1 133 ? 5.962 6.425 -7.049 1.00 84.94 133 GLN A O 1
ATOM 1069 N N . ASN A 1 134 ? 4.311 5.569 -8.291 1.00 89.56 134 ASN A N 1
ATOM 1070 C CA . ASN A 1 134 ? 4.538 4.202 -7.863 1.00 89.56 134 ASN A CA 1
ATOM 1071 C C . ASN A 1 134 ? 5.807 3.651 -8.520 1.00 89.56 134 ASN A C 1
ATOM 1073 O O . ASN A 1 134 ? 5.904 3.589 -9.738 1.00 89.56 134 ASN A O 1
ATOM 1077 N N . ALA A 1 135 ? 6.777 3.204 -7.724 1.00 88.00 135 ALA A N 1
ATOM 1078 C CA . ALA A 1 135 ? 8.046 2.754 -8.293 1.00 88.00 135 ALA A CA 1
ATOM 1079 C C . ALA A 1 135 ? 7.958 1.474 -9.120 1.00 88.00 135 ALA A C 1
ATOM 1081 O O . ALA A 1 135 ? 8.754 1.317 -10.039 1.00 88.00 135 ALA A O 1
ATOM 1082 N N . THR A 1 136 ? 7.014 0.576 -8.822 1.00 91.44 136 THR A N 1
ATOM 1083 C CA . THR A 1 136 ? 6.781 -0.592 -9.676 1.00 91.44 136 THR A CA 1
ATOM 1084 C C . THR A 1 136 ? 6.360 -0.125 -11.063 1.00 91.44 136 THR A C 1
ATOM 1086 O O . THR A 1 136 ? 6.947 -0.556 -12.052 1.00 91.44 136 THR A O 1
ATOM 1089 N N . LEU A 1 137 ? 5.408 0.811 -11.128 1.00 93.44 137 LEU A N 1
ATOM 1090 C CA . LEU A 1 137 ? 4.966 1.404 -12.386 1.00 93.44 137 LEU A CA 1
ATOM 1091 C C . LEU A 1 137 ? 6.113 2.113 -13.108 1.00 93.44 137 LEU A C 1
ATOM 1093 O O . LEU A 1 137 ? 6.346 1.817 -14.268 1.00 93.44 137 LEU A O 1
ATOM 1097 N N . VAL A 1 138 ? 6.871 2.969 -12.415 1.00 91.81 138 VAL A N 1
ATOM 1098 C CA . VAL A 1 138 ? 8.000 3.716 -12.999 1.00 91.81 138 VAL A CA 1
ATOM 1099 C C . VAL A 1 138 ? 9.024 2.783 -13.661 1.00 91.81 138 VAL A C 1
ATOM 1101 O O . VAL A 1 138 ? 9.498 3.068 -14.758 1.00 91.81 138 VAL A O 1
ATOM 1104 N N . VAL A 1 139 ? 9.349 1.644 -13.036 1.00 92.31 139 VAL A N 1
ATOM 1105 C CA . VAL A 1 139 ? 10.276 0.659 -13.623 1.00 92.31 139 VAL A CA 1
ATOM 1106 C C . VAL A 1 139 ? 9.661 -0.050 -14.828 1.00 92.31 139 VAL A C 1
ATOM 1108 O O . VAL A 1 139 ? 10.333 -0.214 -15.845 1.00 92.31 139 VAL A O 1
ATOM 1111 N N . LEU A 1 140 ? 8.394 -0.460 -14.744 1.00 94.50 140 LEU A N 1
ATOM 1112 C CA . LEU A 1 140 ? 7.698 -1.125 -15.849 1.00 94.50 140 LEU A CA 1
ATOM 1113 C C . LEU A 1 140 ? 7.490 -0.190 -17.053 1.00 94.50 140 LEU A C 1
ATOM 1115 O O . LEU A 1 140 ? 7.696 -0.602 -18.195 1.00 94.50 140 LEU A O 1
ATOM 1119 N N . GLU A 1 141 ? 7.153 1.072 -16.802 1.00 93.50 141 GLU A N 1
ATOM 1120 C CA . GLU A 1 141 ? 7.028 2.135 -17.800 1.00 93.50 141 GLU A CA 1
ATOM 1121 C C . GLU A 1 141 ? 8.372 2.377 -18.495 1.00 93.50 141 GLU A C 1
ATOM 1123 O O . GLU A 1 141 ? 8.439 2.362 -19.723 1.00 93.50 141 GLU A O 1
ATOM 1128 N N . ALA A 1 142 ? 9.468 2.471 -17.732 1.00 92.69 142 ALA A N 1
ATOM 1129 C CA . ALA A 1 142 ? 10.817 2.569 -18.285 1.00 92.69 142 ALA A CA 1
ATOM 1130 C C . ALA A 1 142 ? 11.176 1.360 -19.161 1.00 92.69 142 ALA A C 1
ATOM 1132 O O . ALA A 1 142 ? 11.724 1.529 -20.253 1.00 92.69 142 ALA A O 1
ATOM 1133 N N . CYS A 1 143 ? 10.829 0.144 -18.724 1.00 94.94 143 CYS A N 1
ATOM 1134 C CA . CYS A 1 143 ? 11.060 -1.059 -19.521 1.00 94.94 143 CYS A CA 1
ATOM 1135 C C . CYS A 1 143 ? 10.308 -0.996 -20.857 1.00 94.94 143 CYS A C 1
ATOM 1137 O O . CYS A 1 143 ? 10.894 -1.248 -21.909 1.00 94.94 143 CYS A O 1
ATOM 1139 N N . ALA A 1 144 ? 9.032 -0.602 -20.839 1.00 94.69 144 ALA A N 1
ATOM 1140 C CA . ALA A 1 144 ? 8.231 -0.448 -22.051 1.00 94.69 144 ALA A CA 1
ATOM 1141 C C . ALA A 1 144 ? 8.724 0.679 -22.969 1.00 94.69 144 ALA A C 1
ATOM 1143 O O . ALA A 1 144 ? 8.755 0.490 -24.187 1.00 94.69 144 ALA A O 1
ATOM 1144 N N . LYS A 1 145 ? 9.117 1.825 -22.404 1.00 92.50 145 LYS A N 1
ATOM 1145 C CA . LYS A 1 145 ? 9.586 3.001 -23.147 1.00 92.50 145 LYS A CA 1
ATOM 1146 C C . LYS A 1 145 ? 10.928 2.739 -23.831 1.00 92.50 145 LYS A C 1
ATOM 1148 O O . LYS A 1 145 ? 11.063 2.991 -25.026 1.00 92.50 145 LYS A O 1
ATOM 1153 N N . TYR A 1 146 ? 11.900 2.197 -23.097 1.00 93.00 146 TYR A N 1
ATOM 1154 C CA . TYR A 1 146 ? 13.270 2.000 -23.585 1.00 93.00 146 TYR A CA 1
ATOM 1155 C C . TYR A 1 146 ? 13.539 0.599 -24.142 1.00 93.00 146 TYR A C 1
ATOM 1157 O O . TYR A 1 146 ? 14.644 0.344 -24.618 1.00 93.00 146 TYR A O 1
ATOM 1165 N N . LYS A 1 147 ? 12.537 -0.293 -24.118 1.00 95.56 147 LYS A N 1
ATOM 1166 C CA . LYS A 1 147 ? 12.590 -1.649 -24.694 1.00 95.56 147 LYS A CA 1
ATOM 1167 C C . LYS A 1 147 ? 13.700 -2.523 -24.089 1.00 95.56 147 LYS A C 1
ATOM 1169 O O . LYS A 1 147 ? 14.227 -3.423 -24.737 1.00 95.56 147 LYS A O 1
ATOM 1174 N N . VAL A 1 148 ? 14.046 -2.263 -22.828 1.00 96.25 148 VAL A N 1
ATOM 1175 C CA . VAL A 1 148 ? 15.092 -2.969 -22.074 1.00 96.25 148 VAL A CA 1
ATOM 1176 C C . VAL A 1 148 ? 14.615 -3.274 -20.659 1.00 96.25 148 VAL A C 1
ATOM 1178 O O . VAL A 1 148 ? 13.978 -2.432 -20.031 1.00 96.25 148 VAL A O 1
ATOM 1181 N N . ALA A 1 149 ? 14.945 -4.448 -20.130 1.00 95.81 149 ALA A N 1
ATOM 1182 C CA . ALA A 1 149 ? 14.550 -4.872 -18.787 1.00 95.81 149 ALA A CA 1
ATOM 1183 C C . ALA A 1 149 ? 15.744 -5.435 -17.992 1.00 95.81 149 ALA A C 1
ATOM 1185 O O . ALA A 1 149 ? 16.630 -6.059 -18.585 1.00 95.81 149 ALA A O 1
ATOM 1186 N N . PRO A 1 150 ? 15.789 -5.241 -16.662 1.00 94.00 150 PRO A N 1
ATOM 1187 C CA . PRO A 1 150 ? 16.855 -5.786 -15.832 1.00 94.00 150 PRO A CA 1
ATOM 1188 C C . PRO A 1 150 ? 16.651 -7.289 -15.574 1.00 94.00 150 PRO A C 1
ATOM 1190 O O . PRO A 1 150 ? 15.550 -7.738 -15.259 1.00 94.00 150 PRO A O 1
ATOM 1193 N N . ASP A 1 151 ? 17.723 -8.078 -15.650 1.00 92.00 151 ASP A N 1
ATOM 1194 C CA . ASP A 1 151 ? 17.732 -9.488 -15.248 1.00 92.00 151 ASP A CA 1
ATOM 1195 C C . ASP A 1 151 ? 17.870 -9.595 -13.727 1.00 92.00 151 ASP A C 1
ATOM 1197 O O . ASP A 1 151 ? 18.973 -9.621 -13.177 1.00 92.00 151 ASP A O 1
ATOM 1201 N N . VAL A 1 152 ? 16.728 -9.595 -13.046 1.00 87.94 152 VAL A N 1
ATOM 1202 C CA . VAL A 1 152 ? 16.624 -9.635 -11.585 1.00 87.94 152 VAL A CA 1
ATOM 1203 C C . VAL A 1 152 ? 15.529 -10.595 -11.150 1.00 87.94 152 VAL A C 1
ATOM 1205 O O . VAL A 1 152 ? 14.454 -10.634 -11.752 1.00 87.94 152 VAL A O 1
ATOM 1208 N N . ASP A 1 153 ? 15.779 -11.329 -10.067 1.00 87.00 153 ASP A N 1
ATOM 1209 C CA . ASP A 1 153 ? 14.763 -12.137 -9.386 1.00 87.00 153 ASP A CA 1
ATOM 1210 C C . ASP A 1 153 ? 13.873 -11.222 -8.539 1.00 87.00 153 ASP A C 1
ATOM 1212 O O . ASP A 1 153 ? 14.071 -11.054 -7.337 1.00 87.00 153 ASP A O 1
ATOM 1216 N N . TRP A 1 154 ? 12.941 -10.548 -9.214 1.00 88.88 154 TRP A N 1
ATOM 1217 C CA . TRP A 1 154 ? 12.004 -9.623 -8.598 1.00 88.88 154 TRP A CA 1
ATOM 1218 C C . TRP A 1 154 ? 10.602 -10.223 -8.566 1.00 88.88 154 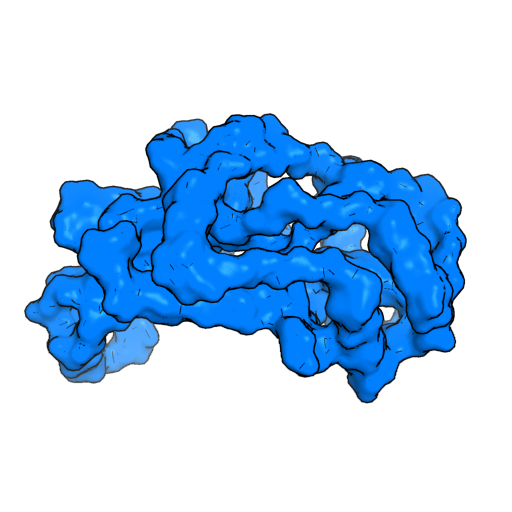TRP A C 1
ATOM 1220 O O . TRP A 1 154 ? 10.006 -10.531 -9.600 1.00 88.88 154 TRP A O 1
ATOM 1230 N N . ASN A 1 155 ? 10.061 -10.348 -7.355 1.00 89.94 155 ASN A N 1
ATOM 1231 C CA . ASN A 1 155 ? 8.670 -10.713 -7.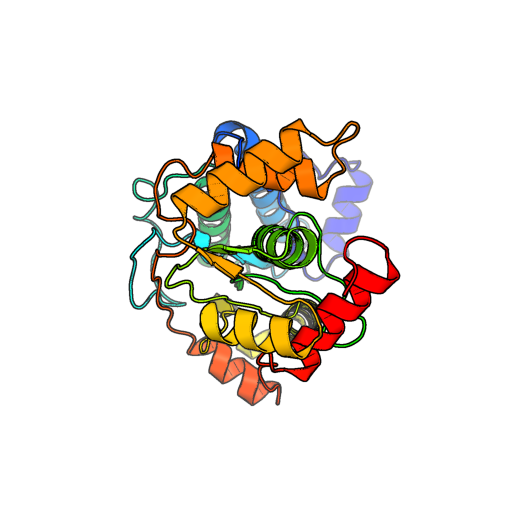117 1.00 89.94 155 ASN A CA 1
ATOM 1232 C C . ASN A 1 155 ? 7.797 -9.453 -7.099 1.00 89.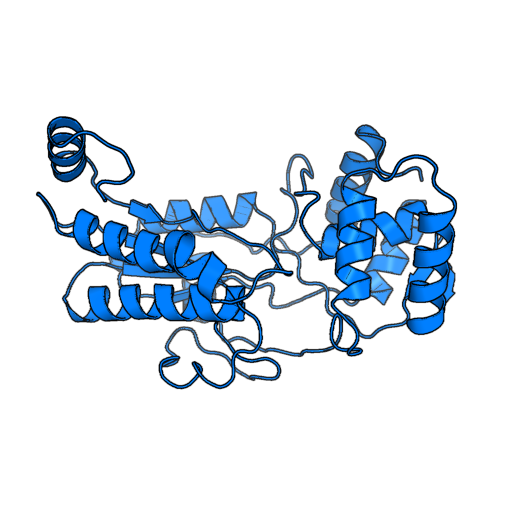94 155 ASN A C 1
ATOM 1234 O O . ASN A 1 155 ? 7.739 -8.726 -6.106 1.00 89.94 155 ASN A O 1
ATOM 1238 N N . ILE A 1 156 ? 7.106 -9.203 -8.208 1.00 91.75 156 ILE A N 1
ATOM 1239 C CA . ILE A 1 156 ? 6.263 -8.032 -8.414 1.00 91.75 156 ILE A CA 1
ATOM 1240 C C . ILE A 1 156 ? 4.905 -8.258 -7.751 1.00 91.75 156 ILE A C 1
ATOM 1242 O O . ILE A 1 156 ? 4.032 -8.968 -8.258 1.00 91.75 156 ILE A O 1
ATOM 1246 N N . GLU A 1 157 ? 4.723 -7.626 -6.597 1.00 91.75 157 GLU A N 1
ATOM 1247 C CA . GLU A 1 157 ? 3.419 -7.495 -5.963 1.00 91.75 157 GLU A CA 1
ATOM 1248 C C . GLU A 1 157 ? 2.604 -6.379 -6.632 1.00 91.75 157 GLU A C 1
ATOM 1250 O O . GLU A 1 157 ? 3.062 -5.243 -6.765 1.00 91.75 157 GLU A O 1
ATOM 1255 N N . MET A 1 158 ? 1.368 -6.715 -7.000 1.00 94.25 158 MET A N 1
ATOM 1256 C CA . MET A 1 158 ? 0.377 -5.800 -7.556 1.00 94.25 158 MET A CA 1
ATOM 1257 C C . MET A 1 158 ? -0.975 -6.070 -6.899 1.00 94.25 158 MET A C 1
ATOM 1259 O O . MET A 1 158 ? -1.632 -7.057 -7.227 1.00 94.25 158 MET A O 1
ATOM 1263 N N . THR A 1 159 ? -1.375 -5.209 -5.960 1.00 96.06 159 THR A N 1
ATOM 1264 C CA . THR A 1 159 ? -2.713 -5.243 -5.355 1.00 96.06 159 THR A CA 1
ATOM 1265 C C . THR A 1 159 ? -3.564 -4.097 -5.910 1.00 96.06 159 THR A C 1
ATOM 1267 O O . THR A 1 159 ? -3.252 -2.943 -5.610 1.00 96.06 159 THR A O 1
ATOM 1270 N N . PRO A 1 160 ? -4.627 -4.363 -6.687 1.00 97.38 160 PRO A N 1
ATOM 1271 C CA . PRO A 1 160 ? -5.461 -3.311 -7.265 1.00 97.38 160 PRO A CA 1
ATOM 1272 C C . PRO A 1 160 ? -6.108 -2.386 -6.225 1.00 97.38 160 PRO A C 1
ATOM 1274 O O . PRO A 1 160 ? -6.613 -2.836 -5.191 1.00 97.38 160 PRO A O 1
ATOM 1277 N N . VAL A 1 161 ? -6.069 -1.076 -6.484 1.00 97.12 161 VAL A N 1
ATOM 1278 C CA . VAL A 1 161 ? -6.465 -0.037 -5.512 1.00 97.12 161 VAL A CA 1
ATOM 1279 C C . VAL A 1 161 ? -7.968 -0.007 -5.215 1.00 97.12 161 VAL A C 1
ATOM 1281 O O . VAL A 1 161 ? -8.377 0.262 -4.086 1.00 97.12 161 VAL A O 1
ATOM 1284 N N . ASP A 1 162 ? -8.793 -0.310 -6.207 1.00 97.06 162 ASP A N 1
ATOM 1285 C CA . ASP A 1 162 ? -10.250 -0.411 -6.114 1.00 97.06 162 ASP A CA 1
ATOM 1286 C C . ASP A 1 162 ? -10.687 -1.582 -5.227 1.00 97.06 162 ASP A C 1
ATOM 1288 O O . ASP A 1 162 ? -11.538 -1.413 -4.352 1.00 97.06 162 ASP A O 1
ATOM 1292 N N . PHE A 1 163 ? -10.035 -2.737 -5.361 1.00 97.62 163 PHE A N 1
ATOM 1293 C CA . PHE A 1 163 ? -10.231 -3.866 -4.452 1.00 97.62 163 PHE A CA 1
ATOM 1294 C C . PHE A 1 163 ? -9.824 -3.530 -3.011 1.00 97.62 163 PHE A C 1
ATOM 1296 O O . PHE A 1 163 ? -10.557 -3.856 -2.074 1.00 97.62 163 PHE A O 1
ATOM 1303 N N . LEU A 1 164 ? -8.683 -2.853 -2.817 1.00 97.31 164 LEU A N 1
ATOM 1304 C CA . LEU A 1 164 ? -8.257 -2.393 -1.488 1.00 97.31 164 LEU A CA 1
ATOM 1305 C C . LEU A 1 164 ? -9.296 -1.464 -0.860 1.00 97.31 164 LEU A C 1
ATOM 1307 O O . LEU A 1 164 ? -9.648 -1.629 0.311 1.00 97.31 164 LEU A O 1
ATOM 1311 N N . ALA A 1 165 ? -9.790 -0.498 -1.638 1.00 97.19 165 ALA A N 1
ATOM 1312 C CA . ALA A 1 165 ? -10.806 0.442 -1.194 1.00 97.19 165 ALA A CA 1
ATOM 1313 C C . ALA A 1 165 ? -12.109 -0.279 -0.816 1.00 97.19 165 ALA A C 1
ATOM 1315 O O . ALA A 1 165 ? -12.624 -0.040 0.278 1.00 97.19 165 ALA A O 1
ATOM 1316 N N . ASP A 1 166 ? -12.601 -1.200 -1.655 1.00 97.62 166 ASP A N 1
ATOM 1317 C CA . ASP A 1 166 ? -13.806 -1.994 -1.369 1.00 97.62 166 ASP A CA 1
ATOM 1318 C C . ASP A 1 166 ? -13.641 -2.832 -0.091 1.00 97.62 166 ASP A C 1
ATOM 1320 O O . ASP A 1 166 ? -14.506 -2.807 0.787 1.00 97.62 166 ASP A O 1
ATOM 1324 N N . PHE A 1 167 ? -12.499 -3.505 0.082 1.00 98.12 167 PHE A N 1
ATOM 1325 C CA . PHE A 1 167 ? -12.211 -4.278 1.293 1.00 98.12 167 PHE A CA 1
ATOM 1326 C C . PHE A 1 167 ? -12.238 -3.404 2.559 1.00 98.12 167 PHE A C 1
ATOM 1328 O O . PHE A 1 167 ? -12.930 -3.731 3.527 1.00 98.12 167 PHE A O 1
ATOM 1335 N N . ILE A 1 168 ? -11.523 -2.272 2.556 1.00 98.06 168 ILE A N 1
ATOM 1336 C CA . ILE A 1 168 ? -11.446 -1.362 3.713 1.00 98.06 168 ILE A CA 1
ATOM 1337 C C . ILE A 1 168 ? -12.826 -0.787 4.045 1.00 98.06 168 ILE A C 1
ATOM 1339 O O . ILE A 1 168 ? -13.190 -0.709 5.221 1.00 98.06 168 ILE A O 1
ATOM 1343 N N . VAL A 1 169 ? -13.600 -0.408 3.024 1.00 97.25 169 VAL A N 1
ATOM 1344 C CA . VAL A 1 169 ? -14.964 0.107 3.181 1.00 97.25 169 VAL A CA 1
ATOM 1345 C C . VAL A 1 169 ? -15.881 -0.965 3.775 1.00 97.25 169 VAL A C 1
ATOM 1347 O O . VAL A 1 169 ? -16.601 -0.685 4.727 1.00 97.25 169 VAL A O 1
ATOM 1350 N N . ARG A 1 170 ? -15.812 -2.224 3.331 1.00 97.38 170 ARG A N 1
ATOM 1351 C CA . ARG A 1 170 ? -16.589 -3.324 3.941 1.00 97.38 170 ARG A CA 1
ATOM 1352 C C . ARG A 1 170 ? -16.251 -3.553 5.408 1.00 97.38 170 ARG A C 1
ATOM 1354 O O . ARG A 1 170 ? -17.149 -3.837 6.208 1.00 97.38 170 ARG A O 1
ATOM 1361 N N . CYS A 1 171 ? -14.987 -3.384 5.788 1.00 97.06 171 CYS A N 1
ATOM 1362 C CA . CYS A 1 171 ? -14.580 -3.487 7.183 1.00 97.06 171 CYS A CA 1
ATOM 1363 C C . CYS A 1 171 ? -15.216 -2.415 8.084 1.00 97.06 171 CYS A C 1
ATOM 1365 O O . CYS A 1 171 ? -15.388 -2.680 9.277 1.00 97.06 171 CYS A O 1
ATOM 1367 N N . THR A 1 172 ? -15.589 -1.242 7.553 1.00 95.12 172 THR A N 1
ATOM 1368 C CA . THR A 1 172 ? -16.267 -0.194 8.343 1.00 95.12 172 THR A CA 1
ATOM 1369 C C . THR A 1 172 ? -17.725 -0.542 8.651 1.00 95.12 172 THR A C 1
ATOM 1371 O O . THR A 1 172 ? -18.246 -0.135 9.686 1.00 95.12 172 THR A O 1
ATOM 1374 N N . TYR A 1 173 ? -18.367 -1.373 7.822 1.00 93.19 173 TYR A N 1
ATOM 1375 C CA . TYR A 1 173 ? -19.730 -1.873 8.051 1.00 93.19 173 TYR A CA 1
ATOM 1376 C C . TYR A 1 173 ? -19.794 -3.120 8.947 1.00 93.19 173 TYR A C 1
ATOM 1378 O O . TYR A 1 173 ? -20.877 -3.527 9.363 1.00 93.19 173 TYR A O 1
ATOM 1386 N N . THR A 1 174 ? -18.653 -3.742 9.252 1.00 93.25 174 THR A N 1
ATOM 1387 C CA . THR A 1 174 ? -18.566 -5.049 9.935 1.00 93.25 174 THR A CA 1
ATOM 1388 C C . THR A 1 174 ? -17.731 -4.988 11.214 1.00 93.25 174 THR A C 1
ATOM 1390 O O . THR A 1 174 ? -17.013 -5.917 11.572 1.00 93.25 174 THR A O 1
ATOM 1393 N N . LEU A 1 175 ? -17.859 -3.885 11.958 1.00 90.31 175 LEU A N 1
ATOM 1394 C CA . LEU A 1 175 ? -17.078 -3.615 13.171 1.00 90.31 175 LEU A CA 1
ATOM 1395 C C . LEU A 1 175 ? -17.098 -4.755 14.205 1.00 90.31 175 LEU A C 1
ATOM 1397 O O . LEU A 1 175 ? -16.105 -4.970 14.895 1.00 90.31 175 LEU A O 1
ATOM 1401 N N . SER A 1 176 ? -18.188 -5.517 14.307 1.00 90.75 176 SER A N 1
ATOM 1402 C CA . SER A 1 176 ? -18.280 -6.651 15.236 1.00 90.75 176 SER A CA 1
ATOM 1403 C C . SER A 1 176 ? -17.235 -7.743 14.983 1.00 90.75 176 SER A C 1
ATOM 1405 O O . SER A 1 176 ? -16.839 -8.414 15.934 1.00 90.75 176 SER A O 1
ATOM 1407 N N . THR A 1 177 ? -16.781 -7.919 13.739 1.00 92.19 177 THR A N 1
ATOM 1408 C CA . THR A 1 177 ? -15.779 -8.927 13.360 1.00 92.19 177 THR A CA 1
ATOM 1409 C C . THR A 1 177 ? -14.414 -8.324 13.037 1.00 92.19 177 THR A C 1
ATOM 1411 O O . THR A 1 177 ? -13.420 -9.049 13.044 1.00 92.19 177 THR A O 1
ATOM 1414 N N . THR A 1 178 ? -14.334 -7.011 12.785 1.00 94.38 178 THR A N 1
ATOM 1415 C CA . THR A 1 178 ? -13.091 -6.346 12.363 1.00 94.38 178 THR A CA 1
ATOM 1416 C C . THR A 1 178 ? -12.387 -5.556 13.463 1.00 94.38 178 THR A C 1
ATOM 1418 O O . THR A 1 178 ? -11.170 -5.368 13.384 1.00 94.38 178 THR A O 1
ATOM 1421 N N . LEU A 1 179 ? -13.101 -5.096 14.496 1.00 95.00 179 LEU A N 1
ATOM 1422 C CA . LEU A 1 179 ? -12.505 -4.287 15.559 1.00 95.00 179 LEU A CA 1
ATOM 1423 C C . LEU A 1 179 ? -11.384 -5.029 16.290 1.00 95.00 179 LEU A C 1
ATOM 1425 O O . LEU A 1 179 ? -11.510 -6.190 16.666 1.00 95.00 179 LEU A O 1
ATOM 1429 N N . GLY A 1 180 ? -10.273 -4.326 16.516 1.00 95.75 180 GLY A N 1
ATOM 1430 C CA . GLY A 1 180 ? -9.103 -4.887 17.185 1.00 95.75 180 GLY A CA 1
ATOM 1431 C C . GLY A 1 180 ? -8.210 -5.740 16.282 1.00 95.75 180 GLY A C 1
ATOM 1432 O O . GLY A 1 180 ? -7.087 -6.027 16.693 1.00 95.75 180 GLY A O 1
ATOM 1433 N N . LYS A 1 181 ? -8.645 -6.079 15.060 1.00 97.50 181 LYS A N 1
ATOM 1434 C CA . LYS A 1 181 ? -7.831 -6.832 14.103 1.00 97.50 181 LYS A CA 1
ATOM 1435 C C . LYS A 1 181 ? -6.806 -5.945 13.394 1.00 97.50 181 LYS A C 1
ATOM 1437 O O . LYS A 1 181 ? -6.919 -4.713 13.309 1.00 97.50 181 LYS A O 1
ATOM 1442 N N . THR A 1 182 ? -5.784 -6.614 12.893 1.00 98.56 182 THR A N 1
ATOM 1443 C CA . THR A 1 182 ? -4.808 -6.086 11.948 1.00 98.56 182 THR A CA 1
ATOM 1444 C C . THR A 1 182 ? -4.859 -6.977 10.713 1.00 98.56 182 THR A C 1
ATOM 1446 O O . THR A 1 182 ? -4.984 -8.193 10.848 1.00 98.56 182 THR A O 1
ATOM 1449 N N . TYR A 1 183 ? -4.774 -6.378 9.531 1.00 98.50 183 TYR A N 1
ATOM 1450 C CA . TYR A 1 183 ? -4.797 -7.085 8.256 1.00 98.50 183 TYR A CA 1
ATOM 1451 C C . TYR A 1 183 ? -3.506 -6.828 7.495 1.00 98.50 183 TYR A C 1
ATOM 1453 O O . TYR A 1 183 ? -3.170 -5.673 7.235 1.00 98.50 183 TYR A O 1
ATOM 1461 N N . ASN A 1 184 ? -2.814 -7.892 7.108 1.00 97.94 184 ASN A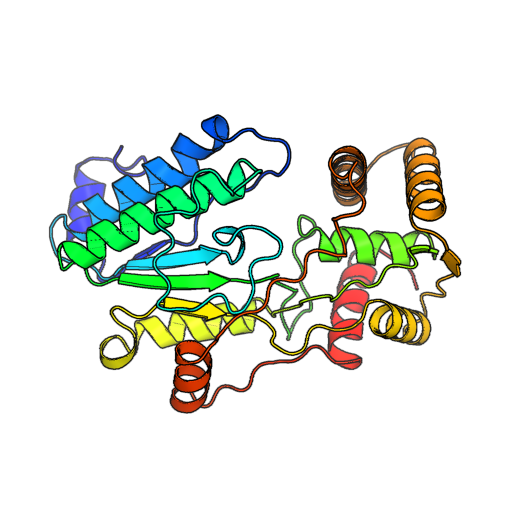 N 1
ATOM 1462 C CA . ASN A 1 184 ? -1.745 -7.834 6.121 1.00 97.94 184 ASN A CA 1
ATOM 1463 C C . ASN A 1 184 ? -2.406 -8.019 4.748 1.00 97.94 184 ASN A C 1
ATOM 1465 O O . ASN A 1 184 ? -2.664 -9.146 4.326 1.00 97.94 184 ASN A O 1
ATOM 1469 N N . ILE A 1 185 ? -2.732 -6.913 4.075 1.00 97.25 185 ILE A N 1
ATOM 1470 C CA . ILE A 1 185 ? -3.396 -6.941 2.765 1.00 97.25 185 ILE A CA 1
ATOM 1471 C C . ILE A 1 185 ? -2.322 -6.943 1.683 1.00 97.25 185 ILE A C 1
ATOM 1473 O O . ILE A 1 185 ? -1.842 -5.889 1.261 1.00 97.25 185 ILE A O 1
ATOM 1477 N N . ILE A 1 186 ? -1.899 -8.150 1.318 1.00 92.38 186 ILE A N 1
ATOM 1478 C CA . ILE A 1 186 ? -0.711 -8.403 0.501 1.00 92.38 186 ILE A CA 1
ATOM 1479 C C . ILE A 1 186 ? -1.035 -9.486 -0.529 1.00 92.38 186 ILE A C 1
ATOM 1481 O O . ILE A 1 186 ? -1.780 -10.425 -0.226 1.00 92.38 186 ILE A O 1
ATOM 1485 N N . ASN A 1 187 ? -0.471 -9.368 -1.732 1.00 91.75 187 ASN A N 1
ATOM 1486 C CA . ASN A 1 187 ? -0.528 -10.425 -2.740 1.00 91.75 187 ASN A CA 1
ATOM 1487 C C . ASN A 1 187 ? 0.318 -11.626 -2.291 1.00 91.75 187 ASN A C 1
ATOM 1489 O O . ASN A 1 187 ? 1.545 -11.547 -2.251 1.00 91.75 187 ASN A O 1
ATOM 1493 N N . ASP A 1 188 ? -0.318 -12.761 -1.997 1.00 89.44 188 ASP A N 1
ATOM 1494 C CA . ASP A 1 188 ? 0.390 -13.994 -1.626 1.00 89.44 188 ASP A CA 1
ATOM 1495 C C . ASP A 1 188 ? 0.921 -14.798 -2.829 1.00 89.44 188 ASP A C 1
ATOM 1497 O O . ASP A 1 188 ? 1.559 -15.837 -2.647 1.00 89.44 188 ASP A O 1
ATOM 1501 N N . LYS A 1 189 ? 0.688 -14.311 -4.054 1.00 91.12 189 LYS A N 1
ATOM 1502 C CA . LYS A 1 189 ? 1.208 -14.844 -5.321 1.00 91.12 189 LYS A CA 1
ATOM 1503 C C . LYS A 1 189 ? 1.743 -13.698 -6.194 1.00 91.12 189 LYS A C 1
ATOM 1505 O O . LYS A 1 189 ? 1.143 -13.385 -7.228 1.00 91.12 189 LYS A O 1
ATOM 1510 N N . PRO A 1 190 ? 2.837 -13.034 -5.782 1.00 92.00 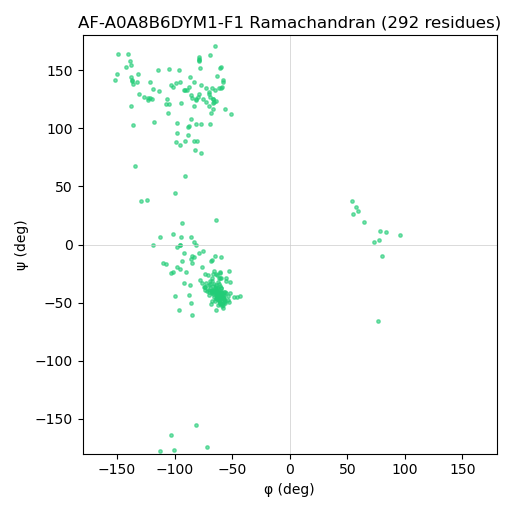190 PRO A N 1
ATOM 1511 C CA . PRO A 1 190 ? 3.475 -12.025 -6.620 1.00 92.00 190 PRO A CA 1
ATOM 1512 C C . PRO A 1 190 ? 3.956 -12.653 -7.935 1.00 92.00 190 PRO A C 1
ATOM 1514 O O . PRO A 1 190 ? 4.264 -13.847 -7.995 1.00 92.00 190 PRO A O 1
ATOM 1517 N N . LEU A 1 191 ? 4.015 -11.850 -8.995 1.00 93.94 191 LEU A N 1
ATOM 1518 C CA . LEU A 1 191 ? 4.475 -12.314 -10.300 1.00 93.94 191 LEU A CA 1
ATOM 1519 C C . LEU A 1 191 ? 5.989 -12.180 -10.404 1.00 93.94 191 LEU A C 1
ATOM 1521 O O . LEU A 1 191 ? 6.561 -11.150 -10.068 1.00 93.94 191 LEU A O 1
ATOM 1525 N N . GLN A 1 192 ? 6.632 -13.213 -10.927 1.00 93.94 192 GLN A N 1
ATOM 1526 C CA . GLN A 1 192 ? 8.044 -13.156 -11.282 1.00 93.94 192 GLN A CA 1
ATOM 1527 C C . GLN A 1 192 ? 8.261 -12.153 -12.421 1.00 93.94 192 GLN A C 1
ATOM 1529 O O . GLN A 1 192 ? 7.541 -12.191 -13.421 1.00 93.94 192 GLN A O 1
ATOM 1534 N N . SER A 1 193 ? 9.263 -11.286 -12.287 1.00 94.44 193 SER A N 1
ATOM 1535 C CA . SER A 1 193 ? 9.617 -10.251 -13.271 1.00 94.44 193 SER A CA 1
ATOM 1536 C C . SER A 1 193 ? 9.706 -10.790 -14.695 1.00 94.44 193 SER A C 1
ATOM 1538 O O . SER A 1 193 ? 9.106 -10.220 -15.599 1.00 94.44 193 SER A O 1
ATOM 1540 N N . ARG A 1 194 ? 10.355 -11.946 -14.887 1.00 95.00 194 ARG A N 1
ATOM 1541 C CA . ARG A 1 194 ? 10.470 -12.606 -16.197 1.00 95.00 194 ARG A CA 1
ATOM 1542 C C . ARG A 1 194 ? 9.113 -12.908 -16.834 1.00 95.00 194 ARG A C 1
ATOM 1544 O O . ARG A 1 194 ? 8.945 -12.667 -18.020 1.00 95.00 194 ARG A O 1
ATOM 1551 N N . LEU A 1 195 ? 8.131 -13.360 -16.051 1.00 96.50 195 LEU A N 1
ATOM 1552 C CA . LEU A 1 195 ? 6.777 -13.607 -16.555 1.00 96.50 195 LEU A CA 1
ATOM 1553 C C . LEU A 1 195 ? 6.081 -12.300 -16.955 1.00 96.50 195 LEU A C 1
ATOM 1555 O O . LEU A 1 195 ? 5.414 -12.247 -17.986 1.00 96.50 195 LEU A O 1
ATOM 1559 N N . VAL A 1 196 ? 6.257 -11.238 -16.165 1.00 97.12 196 VAL A N 1
ATOM 1560 C CA . VAL A 1 196 ? 5.735 -9.905 -16.504 1.00 97.12 196 VAL A CA 1
ATOM 1561 C C . VAL A 1 196 ? 6.377 -9.393 -17.795 1.00 97.12 196 VAL A C 1
ATOM 1563 O O . VAL A 1 196 ? 5.667 -8.905 -18.670 1.00 97.12 196 VAL A O 1
ATOM 1566 N N . TYR A 1 197 ? 7.688 -9.575 -17.967 1.00 97.12 197 TYR A N 1
ATOM 1567 C CA . TYR A 1 197 ? 8.403 -9.218 -19.193 1.00 97.12 197 TYR A CA 1
ATOM 1568 C C . TYR A 1 197 ? 7.910 -10.022 -20.400 1.00 97.12 197 TYR A C 1
ATOM 1570 O O . TYR A 1 197 ? 7.674 -9.440 -21.456 1.00 97.12 197 TYR A O 1
ATOM 1578 N N . ASP A 1 198 ? 7.682 -11.329 -20.261 1.00 97.38 198 ASP A N 1
ATOM 1579 C CA . ASP A 1 198 ? 7.105 -12.159 -21.327 1.00 97.38 198 ASP A CA 1
ATOM 1580 C C . ASP A 1 198 ? 5.709 -11.662 -21.738 1.00 97.38 198 ASP A C 1
ATOM 1582 O O . ASP A 1 198 ? 5.385 -11.593 -22.927 1.00 97.38 198 ASP A O 1
ATOM 1586 N N . TRP A 1 199 ? 4.883 -11.253 -20.772 1.00 97.81 199 TRP A N 1
ATOM 1587 C CA . TRP A 1 199 ? 3.570 -10.675 -21.056 1.00 97.81 199 TRP A CA 1
ATOM 1588 C C . TRP A 1 199 ? 3.672 -9.311 -21.739 1.00 97.81 199 TRP A C 1
ATOM 1590 O O . TRP A 1 199 ? 2.962 -9.077 -22.713 1.00 97.81 199 TRP A O 1
ATOM 1600 N N . MET A 1 200 ? 4.592 -8.445 -21.304 1.00 97.25 200 MET A N 1
ATOM 1601 C CA . MET A 1 200 ? 4.882 -7.169 -21.973 1.00 97.25 200 MET A CA 1
ATOM 1602 C C . MET A 1 200 ? 5.308 -7.375 -23.435 1.00 97.25 200 MET A C 1
ATOM 1604 O O . MET A 1 200 ? 4.780 -6.697 -24.317 1.00 97.25 200 MET A O 1
ATOM 1608 N N . ASN A 1 201 ? 6.174 -8.358 -23.709 1.00 96.56 201 ASN A N 1
ATOM 1609 C CA . ASN A 1 201 ? 6.533 -8.759 -25.073 1.00 96.56 201 ASN A CA 1
ATOM 1610 C C . ASN A 1 201 ? 5.291 -9.177 -25.878 1.00 96.56 201 ASN A C 1
ATOM 1612 O O . ASN A 1 201 ? 5.103 -8.728 -27.009 1.00 96.56 201 ASN A O 1
ATOM 1616 N N . GLY A 1 202 ? 4.412 -9.990 -25.283 1.00 95.81 202 GLY A N 1
ATOM 1617 C CA . GLY A 1 202 ? 3.142 -10.396 -25.892 1.00 95.81 202 GLY A CA 1
ATOM 1618 C C . GLY A 1 202 ? 2.183 -9.231 -26.177 1.00 95.81 202 GLY A C 1
ATOM 1619 O O . GLY A 1 202 ? 1.414 -9.308 -27.130 1.00 95.81 202 GLY A O 1
ATOM 1620 N N . HIS A 1 203 ? 2.250 -8.150 -25.396 1.00 95.12 203 HIS A N 1
ATOM 1621 C CA . HIS A 1 203 ? 1.472 -6.919 -25.594 1.00 95.12 203 HIS A CA 1
ATOM 1622 C C . HIS A 1 203 ? 2.115 -5.923 -26.570 1.00 95.12 203 HIS A C 1
ATOM 1624 O O . HIS A 1 203 ? 1.611 -4.815 -26.732 1.00 95.12 203 HIS A O 1
ATOM 1630 N N . GLY A 1 204 ? 3.213 -6.301 -27.230 1.00 94.88 204 GLY A N 1
ATOM 1631 C CA . GLY A 1 204 ? 3.864 -5.473 -28.242 1.00 94.88 204 GLY A CA 1
ATOM 1632 C C . GLY A 1 204 ? 5.023 -4.626 -27.729 1.00 94.88 204 GLY A C 1
ATOM 1633 O O . GLY A 1 204 ? 5.549 -3.847 -28.504 1.00 94.88 204 GLY A O 1
ATOM 1634 N N . TYR A 1 205 ? 5.478 -4.795 -26.484 1.00 95.50 205 TYR A N 1
ATOM 1635 C CA . TYR A 1 205 ? 6.678 -4.130 -25.968 1.00 95.50 205 TYR A CA 1
ATOM 1636 C C . TYR A 1 205 ? 7.867 -5.102 -26.027 1.00 95.50 205 TYR A C 1
ATOM 1638 O O . TYR A 1 205 ? 8.082 -5.823 -25.056 1.00 95.50 205 TYR A O 1
ATOM 1646 N N . PRO A 1 206 ? 8.629 -5.183 -27.138 1.00 95.69 206 PRO A N 1
ATOM 1647 C CA . PRO A 1 206 ? 9.755 -6.108 -27.235 1.00 95.69 206 PRO A CA 1
ATOM 1648 C C . PRO A 1 206 ? 10.854 -5.698 -26.250 1.00 95.69 206 PRO A C 1
ATOM 1650 O O . PRO A 1 206 ? 11.399 -4.606 -26.381 1.00 95.69 206 PRO A O 1
ATOM 1653 N N . LEU A 1 207 ? 11.167 -6.542 -25.267 1.00 97.06 207 LEU A N 1
ATOM 1654 C CA . LEU A 1 207 ? 12.150 -6.237 -24.223 1.00 97.06 207 LEU A CA 1
ATOM 1655 C C . LEU A 1 207 ? 13.439 -7.029 -24.429 1.00 97.06 207 LEU A C 1
ATOM 1657 O O . LEU A 1 207 ? 13.427 -8.260 -24.444 1.00 97.06 207 LEU A O 1
ATOM 1661 N N . GLU A 1 208 ? 14.566 -6.327 -24.496 1.00 97.44 208 GLU A N 1
ATOM 1662 C CA . GLU A 1 208 ? 15.887 -6.928 -24.320 1.00 97.44 208 GLU A CA 1
ATOM 1663 C C . GLU A 1 208 ? 16.213 -7.038 -22.822 1.00 97.44 208 GLU A C 1
ATOM 1665 O O . GLU A 1 208 ? 16.276 -6.034 -22.112 1.00 97.44 208 GLU A O 1
ATOM 1670 N N . ILE A 1 209 ? 16.423 -8.262 -22.331 1.00 96.62 209 ILE A N 1
ATOM 1671 C CA . ILE A 1 209 ? 16.813 -8.506 -20.936 1.00 96.62 209 ILE A CA 1
ATOM 1672 C C . ILE A 1 209 ? 18.336 -8.390 -20.808 1.00 96.62 209 ILE A C 1
ATOM 1674 O O . ILE A 1 209 ? 19.071 -9.055 -21.538 1.00 96.62 209 ILE A O 1
ATOM 1678 N N . MET A 1 210 ? 18.812 -7.590 -19.854 1.00 96.06 210 MET A N 1
ATOM 1679 C CA . MET A 1 210 ? 20.242 -7.359 -19.616 1.00 96.06 210 MET A CA 1
ATOM 1680 C C . MET A 1 210 ? 20.575 -7.278 -18.127 1.00 96.06 210 MET A C 1
ATOM 1682 O O . MET A 1 210 ? 19.699 -7.095 -17.288 1.00 96.06 210 MET A O 1
ATOM 1686 N N . HIS A 1 211 ? 21.855 -7.401 -17.778 1.00 92.88 211 HIS A N 1
ATOM 1687 C CA . HIS A 1 211 ? 22.298 -7.315 -16.388 1.00 92.88 211 HIS A CA 1
ATOM 1688 C C . HIS A 1 211 ? 21.903 -5.966 -15.756 1.00 92.88 211 HIS A C 1
ATOM 1690 O O . HIS A 1 211 ? 21.997 -4.926 -16.408 1.00 92.88 211 HIS A O 1
ATOM 1696 N N . ILE A 1 212 ? 21.505 -5.960 -14.476 1.00 88.81 212 ILE A N 1
ATOM 1697 C CA . ILE A 1 212 ? 20.959 -4.765 -13.803 1.00 88.81 212 ILE A CA 1
ATOM 1698 C C . ILE A 1 212 ? 21.856 -3.527 -13.935 1.00 88.81 212 ILE A C 1
ATOM 1700 O O . ILE A 1 212 ? 21.358 -2.454 -14.245 1.00 88.81 212 ILE A O 1
ATOM 1704 N N . LYS A 1 213 ? 23.181 -3.665 -13.798 1.00 89.06 213 LYS A N 1
ATOM 1705 C CA . LYS A 1 213 ? 24.109 -2.525 -13.942 1.00 89.06 213 LYS A CA 1
ATOM 1706 C C . LYS A 1 213 ? 24.189 -1.974 -15.365 1.00 89.06 213 LYS A C 1
ATOM 1708 O O . LYS A 1 213 ? 24.392 -0.774 -15.540 1.00 89.06 213 LYS A O 1
ATOM 1713 N N . ASP A 1 214 ? 24.009 -2.828 -16.369 1.00 93.12 214 ASP A N 1
ATOM 1714 C CA . ASP A 1 214 ? 23.948 -2.389 -17.763 1.00 93.12 214 ASP A CA 1
ATOM 1715 C C . ASP A 1 214 ? 22.613 -1.697 -18.043 1.00 93.12 214 ASP A C 1
ATOM 1717 O O . ASP A 1 214 ? 22.597 -0.651 -18.691 1.00 93.12 214 ASP A O 1
ATOM 1721 N N . TRP A 1 215 ? 21.519 -2.216 -17.473 1.00 93.06 215 TRP A N 1
ATOM 1722 C CA . TRP A 1 215 ? 20.200 -1.589 -17.529 1.00 93.06 215 TRP A CA 1
ATOM 1723 C C . TRP A 1 215 ? 20.191 -0.211 -16.850 1.00 93.06 215 TRP A C 1
ATOM 1725 O O . TRP A 1 215 ? 19.829 0.772 -17.489 1.00 93.06 215 TRP A O 1
ATOM 1735 N N . GLU A 1 216 ? 20.670 -0.097 -15.605 1.00 90.50 216 GLU A N 1
ATOM 1736 C CA . GLU A 1 216 ? 20.788 1.175 -14.869 1.00 90.50 216 GLU A CA 1
ATOM 1737 C C . GLU A 1 216 ? 21.562 2.215 -15.689 1.00 90.50 216 GLU A C 1
ATOM 1739 O O . GLU A 1 216 ? 21.103 3.341 -15.891 1.00 90.50 216 GLU A O 1
ATOM 1744 N N . LYS A 1 217 ? 22.730 1.823 -16.213 1.00 91.12 217 LYS A N 1
ATOM 1745 C CA . LYS A 1 217 ? 23.559 2.692 -17.049 1.00 91.12 217 LYS A CA 1
ATOM 1746 C C . LYS A 1 217 ? 22.827 3.110 -18.323 1.00 91.12 217 LYS A C 1
ATOM 1748 O O . LYS A 1 217 ? 22.852 4.290 -18.670 1.00 91.12 217 LYS A O 1
ATOM 1753 N N . ARG A 1 218 ? 22.184 2.161 -19.010 1.00 92.31 218 ARG A N 1
ATOM 1754 C CA . ARG A 1 218 ? 21.419 2.410 -20.235 1.00 92.31 218 ARG A CA 1
ATOM 1755 C C . ARG A 1 218 ? 20.325 3.443 -19.987 1.00 92.31 218 ARG A C 1
ATOM 1757 O O . ARG A 1 218 ? 20.262 4.418 -20.724 1.00 92.31 218 ARG A O 1
ATOM 1764 N N . ILE A 1 219 ? 19.527 3.263 -18.936 1.00 91.94 219 ILE A N 1
ATOM 1765 C CA . ILE A 1 219 ? 18.460 4.195 -18.560 1.00 91.94 219 ILE A CA 1
ATOM 1766 C C . ILE A 1 219 ? 19.028 5.581 -18.236 1.00 91.94 219 ILE A C 1
ATOM 1768 O O . ILE A 1 219 ? 18.555 6.572 -18.781 1.00 91.94 219 ILE A O 1
ATOM 1772 N N . LEU A 1 220 ? 20.076 5.672 -17.411 1.00 90.06 220 LEU A N 1
ATOM 1773 C CA . LEU A 1 220 ? 20.690 6.960 -17.060 1.00 90.06 220 LEU A CA 1
ATOM 1774 C C . LEU A 1 220 ? 21.255 7.707 -18.276 1.00 90.06 220 LEU A C 1
ATOM 1776 O O . LEU A 1 220 ? 21.237 8.938 -18.303 1.00 90.06 220 LEU A O 1
ATOM 1780 N N . ASP A 1 221 ? 21.783 6.993 -19.270 1.00 90.75 221 ASP A N 1
ATOM 1781 C CA . ASP A 1 221 ? 22.290 7.606 -20.498 1.00 90.75 221 ASP A CA 1
ATOM 1782 C C . ASP A 1 221 ? 21.153 8.092 -21.417 1.00 90.75 221 ASP A C 1
ATOM 1784 O O . ASP A 1 221 ? 21.281 9.172 -21.997 1.00 90.75 221 ASP A O 1
ATOM 1788 N N . GLU A 1 222 ? 20.028 7.367 -21.493 1.00 90.50 222 GLU A N 1
ATOM 1789 C CA . GLU A 1 222 ? 18.816 7.825 -22.196 1.00 90.50 222 GLU A CA 1
ATOM 1790 C C . GLU A 1 222 ? 18.235 9.088 -21.539 1.00 90.50 222 GLU A C 1
ATOM 1792 O O . GLU A 1 222 ? 17.989 10.080 -22.225 1.00 90.50 222 GLU A O 1
ATOM 1797 N N . LEU A 1 223 ? 18.126 9.105 -20.204 1.00 87.88 223 LEU A N 1
ATOM 1798 C CA . LEU A 1 223 ? 17.648 10.262 -19.439 1.00 87.88 223 LEU A CA 1
ATOM 1799 C C . LEU A 1 223 ? 18.496 11.518 -19.714 1.00 87.88 223 LEU A C 1
ATOM 1801 O O . LEU A 1 223 ? 17.966 12.570 -20.063 1.00 87.88 223 LEU A O 1
ATOM 1805 N N . LYS A 1 224 ? 19.833 11.410 -19.699 1.00 85.94 224 LYS A N 1
ATOM 1806 C CA . LYS A 1 224 ? 20.727 12.537 -20.053 1.00 85.94 224 LYS A CA 1
ATOM 1807 C C . LYS A 1 224 ? 20.514 13.067 -21.476 1.00 85.94 224 LYS A C 1
ATOM 1809 O O . LYS A 1 224 ? 20.823 14.231 -21.739 1.00 85.94 224 LYS A O 1
ATOM 1814 N N . GLY A 1 225 ? 20.071 12.214 -22.400 1.00 80.00 225 GLY A N 1
ATOM 1815 C CA . GLY A 1 225 ? 19.788 12.576 -23.788 1.00 80.00 225 GLY A CA 1
ATOM 1816 C C . GLY A 1 225 ? 18.470 13.336 -23.970 1.00 80.00 225 GLY A C 1
ATOM 1817 O O . GLY A 1 225 ? 18.300 14.031 -24.979 1.00 80.00 225 GLY A O 1
ATOM 1818 N N . GLU A 1 226 ? 17.550 13.250 -23.006 1.00 79.31 226 GLU A N 1
ATOM 1819 C CA . GLU A 1 226 ? 16.242 13.894 -23.072 1.00 79.31 226 GLU A CA 1
ATOM 1820 C C . GLU A 1 226 ? 16.319 15.385 -22.707 1.00 79.31 226 GLU A C 1
ATOM 1822 O O . GLU A 1 226 ? 16.818 15.799 -21.660 1.00 79.31 226 GLU A O 1
ATOM 1827 N N . LYS A 1 227 ? 15.794 16.238 -23.598 1.00 65.81 227 LYS A N 1
ATOM 1828 C CA . LYS A 1 227 ? 15.826 17.702 -23.420 1.00 65.81 227 LYS A CA 1
ATOM 1829 C C . LYS A 1 227 ? 14.897 18.196 -22.310 1.00 65.81 227 LYS A C 1
ATOM 1831 O O . LYS A 1 227 ? 15.158 19.257 -21.755 1.00 65.81 227 LYS A O 1
ATOM 1836 N N . ASN A 1 228 ? 13.835 17.448 -22.019 1.00 66.56 228 ASN A N 1
ATOM 1837 C CA . ASN A 1 228 ? 12.869 17.720 -20.962 1.00 66.56 228 ASN A CA 1
ATOM 1838 C C . ASN A 1 228 ? 12.563 16.398 -20.267 1.00 66.56 228 ASN A C 1
ATOM 1840 O O . ASN A 1 228 ? 12.049 15.493 -20.915 1.00 66.56 228 ASN A O 1
ATOM 1844 N N . HIS A 1 229 ? 12.854 16.314 -18.973 1.00 70.56 229 HIS A N 1
ATOM 1845 C CA . HIS A 1 229 ? 12.431 15.180 -18.163 1.00 70.56 229 HIS A CA 1
ATOM 1846 C C . HIS A 1 229 ? 10.981 15.417 -17.753 1.00 70.56 229 HIS A C 1
ATOM 1848 O O . HIS A 1 229 ? 10.656 16.466 -17.184 1.00 70.56 229 HIS A O 1
ATOM 1854 N N . GLY A 1 230 ? 10.109 14.468 -18.071 1.00 72.44 230 GLY A N 1
ATOM 1855 C CA . GLY A 1 230 ? 8.788 14.410 -17.479 1.00 72.44 230 GLY A CA 1
ATOM 1856 C C . GLY A 1 230 ? 8.863 13.977 -16.016 1.00 72.44 230 GLY A C 1
ATOM 1857 O O . GLY A 1 230 ? 9.923 13.863 -15.383 1.00 72.44 230 GLY A O 1
ATOM 1858 N N . TYR A 1 231 ? 7.683 13.783 -15.443 1.00 72.75 231 TYR A N 1
ATOM 1859 C CA . TYR A 1 231 ? 7.557 13.423 -14.041 1.00 72.75 231 TYR A CA 1
ATOM 1860 C C . TYR A 1 231 ? 8.051 11.991 -13.765 1.00 72.75 231 TYR A C 1
ATOM 1862 O O . TYR A 1 231 ? 8.763 11.771 -12.782 1.00 72.75 231 TYR A O 1
ATOM 1870 N N . THR A 1 232 ? 7.738 11.038 -14.652 1.00 74.75 232 THR A N 1
ATOM 1871 C CA . THR A 1 232 ? 8.204 9.645 -14.557 1.00 74.75 232 THR A CA 1
ATOM 1872 C C . THR A 1 232 ? 9.727 9.570 -14.619 1.00 74.75 232 THR A C 1
ATOM 1874 O O . THR A 1 232 ? 10.342 8.915 -13.782 1.00 74.75 232 THR A O 1
ATOM 1877 N N . GLU A 1 233 ? 10.352 10.281 -15.556 1.00 83.12 233 GLU A N 1
ATOM 1878 C CA . GLU A 1 233 ? 11.803 10.297 -15.755 1.00 83.12 233 GLU A CA 1
ATOM 1879 C C . GLU A 1 233 ? 12.540 10.829 -14.528 1.00 83.12 233 GLU A C 1
ATOM 1881 O O . GLU A 1 233 ? 13.554 10.269 -14.113 1.00 83.12 233 GLU A O 1
ATOM 1886 N N . THR A 1 234 ? 11.988 11.872 -13.905 1.00 82.88 234 THR A N 1
ATOM 1887 C CA . THR A 1 234 ? 12.525 12.425 -12.657 1.00 82.88 234 THR A CA 1
ATOM 1888 C C . THR A 1 234 ? 12.450 11.394 -11.526 1.00 82.88 234 THR A C 1
ATOM 1890 O O . THR A 1 234 ? 13.438 11.168 -10.830 1.00 82.88 234 THR A O 1
ATOM 1893 N N . ASN A 1 235 ? 11.306 10.717 -11.368 1.00 82.62 235 ASN A N 1
ATOM 1894 C CA . ASN A 1 235 ? 11.145 9.674 -10.350 1.00 82.62 235 ASN A CA 1
ATOM 1895 C C . ASN A 1 235 ? 12.050 8.465 -10.608 1.00 82.62 235 ASN A C 1
ATOM 1897 O O . ASN A 1 235 ? 12.568 7.883 -9.656 1.00 82.62 235 ASN A O 1
ATOM 1901 N N . LEU A 1 236 ? 12.239 8.083 -11.873 1.00 85.75 236 LEU A N 1
ATOM 1902 C CA . LEU A 1 236 ? 13.128 6.999 -12.274 1.00 85.75 236 LEU A CA 1
ATOM 1903 C C . LEU A 1 236 ? 14.577 7.340 -11.935 1.00 85.75 236 LEU A C 1
ATOM 1905 O O . LEU A 1 236 ? 15.259 6.523 -11.327 1.00 85.75 236 LEU A O 1
ATOM 1909 N N . GLN A 1 237 ? 15.029 8.556 -12.248 1.00 84.88 237 GLN A N 1
ATOM 1910 C CA . GLN A 1 237 ? 16.366 9.008 -11.875 1.00 84.88 237 GLN A CA 1
ATOM 1911 C C . GLN A 1 237 ? 16.574 8.942 -10.357 1.00 84.88 237 GLN A C 1
ATOM 1913 O O . GLN A 1 237 ? 17.516 8.293 -9.903 1.00 84.88 237 GLN A O 1
ATOM 1918 N N . SER A 1 238 ? 1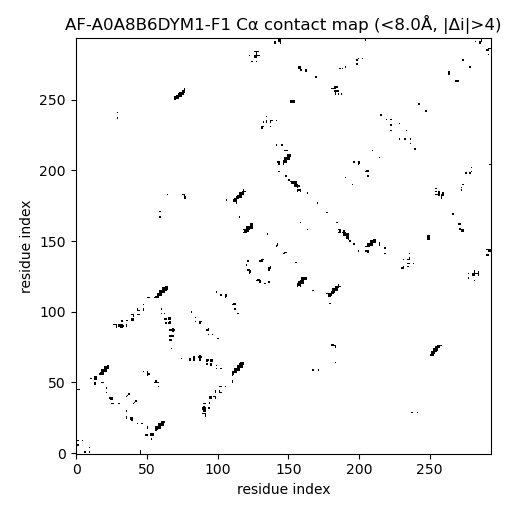5.664 9.531 -9.571 1.00 81.81 238 SER A N 1
ATOM 1919 C CA . SER A 1 238 ? 15.718 9.457 -8.105 1.00 81.81 238 SER A CA 1
ATOM 1920 C C . SER A 1 238 ? 15.727 8.009 -7.608 1.00 81.81 238 SER A C 1
ATOM 1922 O O . SER A 1 238 ? 16.485 7.664 -6.706 1.00 81.81 238 SER A O 1
ATOM 1924 N N . LEU A 1 239 ? 14.928 7.128 -8.218 1.00 81.88 239 LEU A N 1
ATOM 1925 C CA . LEU A 1 239 ? 14.877 5.715 -7.851 1.00 81.88 239 LEU A CA 1
ATOM 1926 C C . LEU A 1 239 ? 16.219 5.002 -8.070 1.00 81.88 239 LEU A C 1
ATOM 1928 O O . LEU A 1 239 ? 16.620 4.200 -7.226 1.00 81.88 239 LEU A O 1
ATOM 1932 N N . LEU A 1 240 ? 16.896 5.279 -9.184 1.00 82.44 240 LEU A N 1
ATOM 1933 C CA . LEU A 1 240 ? 18.189 4.679 -9.520 1.00 82.44 240 LEU A CA 1
ATOM 1934 C C . LEU A 1 240 ? 19.330 5.248 -8.667 1.00 82.44 240 LEU A C 1
ATOM 1936 O O . LEU A 1 240 ? 20.231 4.513 -8.273 1.00 82.44 240 LEU A O 1
ATOM 1940 N N . GLU A 1 241 ? 19.285 6.541 -8.347 1.00 76.62 241 GLU A N 1
ATOM 1941 C CA . GLU A 1 241 ? 20.300 7.205 -7.521 1.00 76.62 241 GLU A CA 1
ATOM 1942 C C . GLU A 1 241 ? 20.208 6.806 -6.041 1.00 76.62 241 GLU A C 1
ATOM 1944 O O . GLU A 1 241 ? 21.227 6.701 -5.366 1.00 76.62 241 GLU A O 1
ATOM 1949 N N . LEU A 1 242 ? 19.007 6.536 -5.522 1.00 66.06 242 LEU A N 1
ATOM 1950 C CA . LEU A 1 242 ? 18.824 6.107 -4.131 1.00 66.06 242 LEU A CA 1
ATOM 1951 C C . LEU A 1 242 ? 19.175 4.632 -3.896 1.00 66.06 242 LEU A C 1
ATOM 1953 O O . LEU A 1 242 ? 19.609 4.266 -2.802 1.00 66.06 242 LEU A O 1
ATOM 1957 N N . ASN A 1 243 ? 18.989 3.775 -4.903 1.00 62.72 243 ASN A N 1
ATOM 1958 C CA . ASN A 1 243 ? 19.199 2.331 -4.794 1.00 62.72 243 ASN A CA 1
ATOM 1959 C C . ASN A 1 243 ? 20.631 1.930 -5.177 1.00 62.72 243 ASN A C 1
ATOM 1961 O O . ASN A 1 243 ? 20.856 1.116 -6.067 1.00 62.72 243 ASN A O 1
ATOM 1965 N N . HIS A 1 244 ? 21.627 2.476 -4.476 1.00 50.56 244 HIS A N 1
ATOM 1966 C CA . HIS A 1 244 ? 23.025 2.056 -4.651 1.00 50.56 244 HIS A CA 1
ATOM 1967 C C . HIS A 1 244 ? 23.311 0.621 -4.171 1.00 50.56 244 HIS A C 1
ATOM 1969 O O . HIS A 1 244 ? 24.359 0.069 -4.506 1.00 50.56 244 HIS A O 1
ATOM 1975 N N . ASN A 1 245 ? 22.389 0.019 -3.416 1.00 48.31 245 ASN A N 1
ATOM 1976 C CA . ASN A 1 245 ? 22.422 -1.392 -3.052 1.00 48.31 245 ASN A CA 1
ATOM 1977 C C . ASN A 1 245 ? 21.486 -2.159 -3.991 1.00 48.31 245 ASN A C 1
ATOM 1979 O O . ASN A 1 245 ? 20.379 -1.693 -4.253 1.00 48.31 245 ASN A O 1
ATOM 1983 N N . ASP A 1 246 ? 21.905 -3.339 -4.450 1.00 48.75 246 ASP A N 1
ATOM 1984 C CA . ASP A 1 246 ? 21.206 -4.224 -5.403 1.00 48.75 246 ASP A CA 1
ATOM 1985 C C . ASP A 1 246 ? 19.846 -4.786 -4.887 1.00 48.75 246 ASP A C 1
ATOM 1987 O O . ASP A 1 246 ? 19.342 -5.801 -5.369 1.00 48.75 246 ASP A O 1
ATOM 1991 N N . ASP A 1 247 ? 19.235 -4.126 -3.899 1.00 54.12 247 ASP A N 1
ATOM 1992 C CA . ASP A 1 247 ? 18.142 -4.604 -3.050 1.00 54.12 247 ASP A CA 1
ATOM 1993 C C . ASP A 1 247 ? 16.743 -4.152 -3.494 1.00 54.12 247 ASP A C 1
ATOM 1995 O O . ASP A 1 247 ? 15.749 -4.572 -2.896 1.00 54.12 247 ASP A O 1
ATOM 1999 N N . PHE A 1 248 ? 16.623 -3.341 -4.558 1.00 53.97 248 PHE A N 1
ATOM 2000 C CA . PHE A 1 248 ? 15.314 -2.903 -5.079 1.00 53.97 248 PHE A CA 1
ATOM 2001 C C . PHE A 1 248 ? 14.395 -4.092 -5.423 1.00 53.97 248 PHE A C 1
ATOM 2003 O O . PHE A 1 248 ? 13.173 -3.996 -5.317 1.00 53.97 248 PHE A O 1
ATOM 2010 N N . CYS A 1 249 ? 14.997 -5.225 -5.791 1.00 58.00 249 CYS A N 1
ATOM 2011 C CA . CYS A 1 249 ? 14.314 -6.392 -6.335 1.00 58.00 249 CYS A CA 1
ATOM 2012 C C . CYS A 1 249 ? 14.284 -7.614 -5.403 1.00 58.00 249 CYS A C 1
ATOM 2014 O O . CYS A 1 249 ? 13.496 -8.523 -5.646 1.00 58.00 249 CYS A O 1
ATOM 2016 N N . SER A 1 250 ? 15.121 -7.664 -4.360 1.00 56.22 250 SER A N 1
ATOM 2017 C CA . SER A 1 250 ? 15.547 -8.934 -3.741 1.00 56.22 250 SER A CA 1
ATOM 2018 C C . SER A 1 250 ? 15.160 -9.122 -2.267 1.00 56.22 250 SER A C 1
ATOM 2020 O O . SER A 1 250 ? 15.444 -10.171 -1.680 1.00 56.22 250 SER A O 1
ATOM 2022 N N . THR A 1 251 ? 14.481 -8.160 -1.635 1.00 61.53 251 THR A N 1
ATOM 2023 C CA . THR A 1 251 ? 14.133 -8.267 -0.209 1.00 61.53 251 THR A CA 1
ATOM 2024 C C . THR A 1 251 ? 12.862 -9.092 0.010 1.00 61.53 251 THR A C 1
ATOM 2026 O O . THR A 1 251 ? 11.737 -8.595 0.063 1.00 61.53 251 THR A O 1
ATOM 2029 N N . LEU A 1 252 ? 13.046 -10.404 0.165 1.00 66.31 252 LEU A N 1
ATOM 2030 C CA . LEU A 1 252 ? 11.963 -11.339 0.470 1.00 66.31 252 LEU A CA 1
ATOM 2031 C C . LEU A 1 252 ? 11.447 -11.119 1.899 1.00 66.31 252 LEU A C 1
ATOM 2033 O O . LEU A 1 252 ? 12.060 -11.554 2.874 1.00 66.31 252 LEU A O 1
ATOM 2037 N N . LYS A 1 253 ? 10.287 -10.471 2.013 1.00 85.00 253 LYS A N 1
ATOM 2038 C CA . LYS A 1 253 ? 9.438 -10.523 3.206 1.00 85.00 253 LYS A CA 1
ATOM 2039 C C . LYS A 1 253 ? 8.291 -11.489 2.952 1.00 85.00 253 LYS A C 1
ATOM 2041 O O . LYS A 1 253 ? 7.669 -11.447 1.892 1.00 85.00 253 LYS A O 1
ATOM 2046 N N . THR A 1 254 ? 7.997 -12.349 3.920 1.00 88.69 254 THR A N 1
ATOM 2047 C CA . THR A 1 254 ? 6.817 -13.223 3.865 1.00 88.69 254 THR A CA 1
ATOM 2048 C C . THR A 1 254 ? 5.841 -12.850 4.965 1.00 88.69 254 THR A C 1
ATOM 2050 O O . THR A 1 254 ? 6.234 -12.350 6.020 1.00 88.69 254 THR A O 1
ATOM 2053 N N . TYR A 1 255 ? 4.553 -13.069 4.705 1.00 93.12 255 TYR A N 1
ATOM 2054 C CA . TYR A 1 255 ? 3.474 -12.547 5.533 1.00 93.12 255 TYR A CA 1
ATOM 2055 C C . TYR A 1 255 ? 2.453 -13.630 5.847 1.00 93.12 255 TYR A C 1
ATOM 2057 O O . TYR A 1 255 ? 2.060 -14.414 4.981 1.00 93.12 255 TYR A O 1
ATOM 2065 N N . LYS A 1 256 ? 1.969 -13.629 7.087 1.00 95.69 256 LYS A N 1
ATOM 2066 C CA . LYS A 1 256 ? 0.765 -14.364 7.475 1.00 95.69 256 LYS A CA 1
ATOM 2067 C C . LYS A 1 256 ? -0.434 -13.440 7.317 1.00 95.69 256 LYS A C 1
ATOM 2069 O O . LYS A 1 256 ? -0.391 -12.289 7.745 1.00 95.69 256 LYS A O 1
ATOM 2074 N N . THR A 1 257 ? -1.477 -13.958 6.681 1.00 96.56 257 THR A N 1
ATOM 2075 C CA . THR A 1 257 ? -2.662 -13.204 6.240 1.00 96.56 257 THR A CA 1
ATOM 2076 C C . THR A 1 257 ? -3.953 -13.886 6.706 1.00 96.56 257 THR A C 1
ATOM 2078 O O . THR A 1 257 ? -4.925 -13.984 5.962 1.00 96.56 257 THR A O 1
ATOM 2081 N N . ALA A 1 258 ? -3.947 -14.455 7.914 1.00 96.69 258 ALA A N 1
ATOM 2082 C CA . ALA A 1 258 ? -5.049 -15.268 8.424 1.00 96.69 258 ALA A CA 1
ATOM 2083 C C . ALA A 1 258 ? -6.331 -14.443 8.618 1.00 96.69 258 ALA A C 1
ATOM 2085 O O . ALA A 1 258 ? -7.379 -14.832 8.101 1.00 96.69 258 ALA A O 1
ATOM 2086 N N . ASN A 1 259 ? -6.231 -13.282 9.273 1.00 97.62 259 ASN A N 1
ATOM 2087 C CA . ASN A 1 259 ? -7.342 -12.346 9.436 1.00 97.62 259 ASN A CA 1
ATOM 2088 C C . ASN A 1 259 ? -7.827 -11.864 8.067 1.00 97.62 259 ASN A C 1
ATOM 2090 O O . ASN A 1 259 ? -9.031 -11.802 7.826 1.00 97.62 259 ASN A O 1
ATOM 2094 N N . PHE A 1 260 ? -6.903 -11.547 7.152 1.00 97.62 260 PHE A N 1
ATOM 2095 C CA . PHE A 1 260 ? -7.267 -11.104 5.807 1.00 97.62 260 PHE A CA 1
ATOM 2096 C C . PHE A 1 260 ? -8.036 -12.185 5.031 1.00 97.62 260 PHE A C 1
ATOM 2098 O O . PHE A 1 260 ? -9.103 -11.903 4.489 1.00 97.62 260 PHE A O 1
ATOM 2105 N N . LYS A 1 261 ? -7.565 -13.437 5.036 1.00 96.94 261 LYS A N 1
ATOM 2106 C CA . LYS A 1 261 ? -8.230 -14.571 4.366 1.00 96.94 261 LYS A CA 1
ATOM 2107 C C . LYS A 1 261 ? -9.602 -14.895 4.964 1.00 96.94 261 LYS A C 1
ATOM 2109 O O . LYS A 1 261 ? -10.533 -15.203 4.216 1.00 96.94 261 LYS A O 1
ATOM 2114 N N . GLU A 1 262 ? -9.739 -14.801 6.285 1.00 96.75 262 GLU A N 1
ATOM 2115 C CA . GLU A 1 262 ? -11.030 -14.923 6.973 1.00 96.75 262 GLU A CA 1
ATOM 2116 C C . GLU A 1 262 ? -11.998 -13.827 6.495 1.00 96.75 262 GLU A C 1
ATOM 2118 O O . GLU A 1 262 ? -13.082 -14.136 6.003 1.00 96.75 262 GLU A O 1
ATOM 2123 N N . ALA A 1 263 ? -11.568 -12.561 6.513 1.00 97.12 263 ALA A N 1
ATOM 2124 C CA . ALA A 1 263 ? -12.393 -11.435 6.078 1.00 97.12 263 ALA A CA 1
ATOM 2125 C C . ALA A 1 263 ? -12.792 -11.516 4.592 1.00 97.12 263 ALA A C 1
ATOM 2127 O O . ALA A 1 263 ? -13.930 -11.203 4.247 1.00 97.12 263 ALA A O 1
ATOM 2128 N N . LEU A 1 264 ? -11.904 -11.981 3.704 1.00 97.06 264 LEU A N 1
ATOM 2129 C CA . LEU A 1 264 ? -12.255 -12.229 2.298 1.00 97.06 264 LEU A CA 1
ATOM 2130 C C . LEU A 1 264 ? -13.377 -13.262 2.162 1.00 97.06 264 LEU A C 1
ATOM 2132 O O . LEU A 1 264 ? -14.302 -13.069 1.372 1.00 97.06 264 LEU A O 1
ATOM 2136 N N . THR A 1 265 ? -13.320 -14.328 2.963 1.00 96.56 265 THR A N 1
ATOM 2137 C CA . THR A 1 265 ? -14.353 -15.371 2.985 1.00 96.56 265 THR A CA 1
ATOM 2138 C C . THR A 1 265 ? -15.688 -14.801 3.461 1.00 96.56 265 THR A C 1
ATOM 2140 O O . THR A 1 265 ? -16.708 -14.988 2.793 1.00 96.56 265 THR A O 1
ATOM 2143 N N . ASP A 1 266 ? -15.677 -14.037 4.556 1.00 95.50 266 ASP A N 1
ATOM 2144 C CA . ASP A 1 266 ? -16.872 -13.402 5.123 1.00 95.50 266 ASP A CA 1
ATOM 2145 C C . ASP A 1 266 ? -17.515 -12.407 4.150 1.00 95.50 266 ASP A C 1
ATOM 2147 O O . ASP A 1 266 ? -18.738 -12.379 3.976 1.00 95.50 266 ASP A O 1
ATOM 2151 N N . PHE A 1 267 ? -16.693 -11.611 3.464 1.00 96.56 267 PHE A N 1
ATOM 2152 C CA . PHE A 1 267 ? -17.155 -10.628 2.486 1.00 96.56 267 PHE A CA 1
ATOM 2153 C C . PHE A 1 267 ? -17.513 -11.237 1.132 1.00 96.56 267 PHE A C 1
ATOM 2155 O O . PHE A 1 267 ? -18.056 -10.528 0.281 1.00 96.56 267 PHE A O 1
ATOM 2162 N N . LYS A 1 268 ? -17.239 -12.535 0.932 1.00 96.19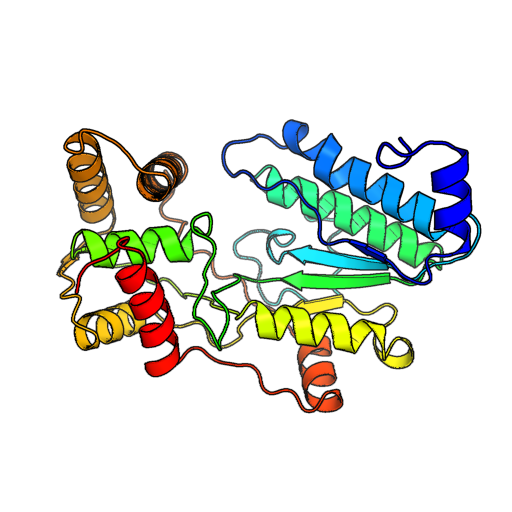 268 LYS A N 1
ATOM 2163 C CA . LYS A 1 268 ? -17.351 -13.231 -0.358 1.00 96.19 268 LYS A CA 1
ATOM 2164 C C . LYS A 1 268 ? -16.558 -12.519 -1.457 1.00 96.19 268 LYS A C 1
ATOM 2166 O O . LYS A 1 268 ? -17.002 -12.437 -2.602 1.00 96.19 268 LYS A O 1
ATOM 2171 N N . LEU A 1 269 ? -15.395 -11.989 -1.089 1.00 95.94 269 LEU A N 1
ATOM 2172 C CA . LEU A 1 269 ? -14.463 -11.344 -1.999 1.00 95.94 269 LEU A CA 1
ATOM 2173 C C . LEU A 1 269 ? -13.400 -12.340 -2.447 1.00 95.94 269 LEU A C 1
ATOM 2175 O O . LEU A 1 269 ? -12.883 -13.129 -1.659 1.00 95.94 269 LEU A O 1
ATOM 2179 N N . SER A 1 270 ? -13.057 -12.274 -3.728 1.00 95.00 270 SER A N 1
ATOM 2180 C CA . SER A 1 270 ? -11.908 -12.988 -4.281 1.00 95.00 270 SER A CA 1
ATOM 2181 C C . SER A 1 270 ? -10.770 -12.003 -4.480 1.00 95.00 270 SER A C 1
ATOM 2183 O O . SER A 1 270 ? -11.002 -10.891 -4.948 1.00 95.00 270 SER A O 1
ATOM 2185 N N . TYR A 1 271 ? -9.550 -12.409 -4.129 1.00 96.19 271 TYR A N 1
ATOM 2186 C CA . TYR A 1 271 ? -8.375 -11.586 -4.383 1.00 96.19 271 TYR A CA 1
ATOM 2187 C C . TYR A 1 271 ? -8.139 -11.475 -5.905 1.00 96.19 271 TYR A C 1
ATOM 2189 O O . TYR A 1 271 ? -8.041 -12.513 -6.571 1.00 96.19 271 TYR A O 1
ATOM 2197 N N . PRO A 1 272 ? -8.052 -10.260 -6.471 1.00 95.56 272 PRO A N 1
ATOM 2198 C CA . PRO A 1 272 ? -7.886 -10.045 -7.905 1.00 95.56 272 PRO A CA 1
ATOM 2199 C C . PRO A 1 272 ? -6.410 -10.181 -8.295 1.00 95.56 272 PRO A C 1
ATOM 2201 O O . PRO A 1 272 ? -5.676 -9.200 -8.413 1.00 95.56 272 PRO A O 1
ATOM 2204 N N . TYR A 1 273 ? -5.951 -11.421 -8.464 1.00 95.69 273 TYR A N 1
ATOM 2205 C CA . TYR A 1 273 ? -4.592 -11.672 -8.940 1.00 95.69 273 TYR A CA 1
ATOM 2206 C C . TYR A 1 273 ? -4.397 -11.071 -10.332 1.00 95.69 273 TYR A C 1
ATOM 2208 O O . TYR A 1 273 ? -5.235 -11.252 -11.213 1.00 95.69 273 TYR A O 1
ATOM 2216 N N . THR A 1 274 ? -3.274 -10.379 -10.527 1.00 95.12 274 THR A N 1
ATOM 2217 C CA . THR A 1 274 ? -2.920 -9.838 -11.841 1.00 95.12 274 THR A CA 1
ATOM 2218 C C . THR A 1 274 ? -2.663 -10.977 -12.817 1.00 95.12 274 THR A C 1
ATOM 2220 O O . THR A 1 274 ? -1.809 -11.831 -12.581 1.00 95.12 274 THR A O 1
ATOM 2223 N N . ASP A 1 275 ? -3.411 -10.978 -13.913 1.00 95.94 275 ASP A N 1
ATOM 2224 C CA . ASP A 1 275 ? -3.232 -11.878 -15.041 1.00 95.94 275 ASP A CA 1
ATOM 2225 C C . ASP A 1 275 ? -2.766 -11.105 -16.284 1.00 95.94 275 ASP A C 1
ATOM 2227 O O . ASP A 1 275 ? -2.531 -9.893 -16.242 1.00 95.94 275 ASP A O 1
ATOM 2231 N N . TYR A 1 276 ? -2.615 -11.827 -17.394 1.00 96.75 276 TYR A N 1
ATOM 2232 C CA . TYR A 1 276 ? -2.212 -11.261 -18.678 1.00 96.75 276 TYR A CA 1
ATOM 2233 C C . TYR A 1 276 ? -3.123 -10.097 -19.104 1.00 96.75 276 TYR A C 1
ATOM 2235 O O . TYR A 1 276 ? -2.630 -9.042 -19.492 1.00 96.75 276 TYR A O 1
ATOM 2243 N N . MET A 1 277 ? -4.444 -10.252 -18.956 1.00 96.75 277 MET A N 1
ATOM 2244 C CA . MET A 1 277 ? -5.430 -9.260 -19.396 1.00 96.75 277 MET A CA 1
ATOM 2245 C C . MET A 1 277 ? -5.426 -8.006 -18.519 1.00 96.75 277 MET A C 1
ATOM 2247 O O . MET A 1 277 ? -5.543 -6.894 -19.032 1.00 96.75 277 MET A O 1
ATOM 2251 N N . LEU A 1 278 ? -5.282 -8.159 -17.200 1.00 96.31 278 LEU A N 1
ATOM 2252 C CA . LEU A 1 278 ? -5.191 -7.016 -16.297 1.00 96.31 278 LEU A CA 1
ATOM 2253 C C . LEU A 1 278 ? -3.890 -6.241 -16.522 1.00 96.31 278 LEU A C 1
ATOM 2255 O O . LEU A 1 278 ? -3.915 -5.011 -16.569 1.00 96.31 278 LEU A O 1
ATOM 2259 N N . LEU A 1 279 ? -2.770 -6.943 -16.735 1.00 96.50 279 LEU A N 1
ATOM 2260 C CA . LEU A 1 279 ? -1.520 -6.285 -17.107 1.00 96.50 279 LEU A CA 1
ATOM 2261 C C . LEU A 1 279 ? -1.678 -5.533 -18.434 1.00 96.50 279 LEU A C 1
ATOM 2263 O O . LEU A 1 279 ? -1.264 -4.382 -18.520 1.00 96.50 279 LEU A O 1
ATOM 2267 N N . GLN A 1 280 ? -2.321 -6.134 -19.442 1.00 94.88 280 GLN A N 1
ATOM 2268 C CA . GLN A 1 280 ? -2.613 -5.459 -20.709 1.00 94.88 280 GLN A CA 1
ATOM 2269 C C . GLN A 1 280 ? -3.346 -4.138 -20.479 1.00 94.88 280 GLN A C 1
ATOM 2271 O O . GLN A 1 280 ? -2.929 -3.109 -21.003 1.00 94.88 280 GLN A O 1
ATOM 2276 N N . LYS A 1 281 ? -4.394 -4.153 -19.648 1.00 95.75 281 LYS A N 1
ATOM 2277 C CA . LYS A 1 281 ? -5.199 -2.965 -19.358 1.00 95.75 281 LYS A CA 1
ATOM 2278 C C . LYS A 1 281 ? -4.370 -1.833 -18.744 1.00 95.75 281 LYS A C 1
ATOM 2280 O O . LYS A 1 281 ? -4.530 -0.689 -19.161 1.00 95.75 281 LYS A O 1
ATOM 2285 N N . TYR A 1 282 ? -3.462 -2.127 -17.808 1.00 95.62 282 TYR A N 1
ATOM 2286 C CA . TYR A 1 282 ? -2.563 -1.103 -17.253 1.00 95.62 282 TYR A CA 1
ATOM 2287 C C . TYR A 1 282 ? -1.702 -0.446 -18.340 1.00 95.62 282 TYR A C 1
ATOM 2289 O O . TYR A 1 282 ? -1.555 0.773 -18.371 1.00 95.62 282 TYR A O 1
ATOM 2297 N N . PHE A 1 283 ? -1.164 -1.238 -19.269 1.00 93.50 283 PHE A N 1
ATOM 2298 C CA . PHE A 1 283 ? -0.310 -0.728 -20.344 1.00 93.50 283 PHE A CA 1
ATOM 2299 C C . PHE A 1 283 ? -1.103 -0.022 -21.449 1.00 93.50 283 PHE A C 1
ATOM 2301 O O . PHE A 1 283 ? -0.617 0.947 -22.029 1.00 93.50 283 PHE A O 1
ATOM 2308 N N . GLU A 1 284 ? -2.330 -0.458 -21.733 1.00 93.12 284 GLU A N 1
ATOM 2309 C CA . GLU A 1 284 ? -3.251 0.257 -22.621 1.00 93.12 284 GLU A CA 1
ATOM 2310 C C . GLU A 1 284 ? -3.604 1.630 -22.054 1.00 93.12 284 GLU A C 1
ATOM 2312 O O . GLU A 1 284 ? -3.616 2.606 -22.803 1.00 93.12 284 GLU A O 1
ATOM 2317 N N . TRP A 1 285 ? -3.836 1.719 -20.741 1.00 93.00 285 TRP A N 1
ATOM 2318 C CA . TRP A 1 285 ? -4.090 2.990 -20.071 1.00 93.00 285 TRP A CA 1
ATOM 2319 C C . TRP A 1 285 ? -2.900 3.948 -20.223 1.00 93.00 285 TRP A C 1
ATOM 2321 O O . TRP A 1 285 ? -3.092 5.066 -20.701 1.00 93.00 285 TRP A O 1
ATOM 2331 N N . LEU A 1 286 ? -1.673 3.497 -19.931 1.00 90.56 286 LEU A N 1
ATOM 2332 C CA . LEU A 1 286 ? -0.449 4.293 -20.135 1.00 90.56 286 LEU A CA 1
ATOM 2333 C C . LEU A 1 286 ? -0.275 4.723 -21.600 1.00 90.56 286 LEU A C 1
ATOM 2335 O O . LEU A 1 286 ? 0.063 5.868 -21.901 1.00 90.56 286 LEU A O 1
ATOM 2339 N N . SER A 1 287 ? -0.544 3.817 -22.545 1.00 90.06 287 SER A N 1
ATOM 2340 C CA . SER A 1 287 ? -0.407 4.126 -23.968 1.00 90.06 287 SER A CA 1
ATOM 2341 C C . SER A 1 287 ? -1.421 5.170 -24.445 1.00 90.06 287 SER A C 1
ATOM 2343 O O . SER A 1 287 ? -1.067 6.076 -25.199 1.00 90.06 287 SER A O 1
ATOM 2345 N N . GLN A 1 288 ? -2.664 5.108 -23.959 1.00 90.06 288 GLN A N 1
ATOM 2346 C CA . GLN A 1 288 ? -3.705 6.096 -24.269 1.00 90.06 288 GLN A CA 1
ATOM 2347 C C . GLN A 1 288 ? -3.376 7.502 -23.746 1.00 90.06 288 GLN A C 1
ATOM 2349 O O . GLN A 1 288 ? -3.852 8.483 -24.320 1.00 90.06 288 GLN A O 1
ATOM 2354 N N . HIS A 1 289 ? -2.555 7.605 -22.698 1.00 85.50 289 HIS A N 1
ATOM 2355 C CA . HIS A 1 289 ? -2.122 8.878 -22.114 1.00 85.50 289 HIS A CA 1
ATOM 2356 C C . HIS A 1 289 ? -0.769 9.364 -22.657 1.00 85.50 289 HIS A C 1
ATOM 2358 O O . HIS A 1 289 ? -0.349 10.478 -22.350 1.00 85.50 289 HIS A O 1
ATOM 2364 N N . GLY A 1 290 ? -0.150 8.596 -23.562 1.00 80.81 290 GLY A N 1
ATOM 2365 C CA . GLY A 1 290 ? 1.077 8.974 -24.262 1.00 80.81 290 GLY A CA 1
ATOM 2366 C C . GLY A 1 290 ? 2.363 8.690 -23.487 1.00 80.81 290 GLY A C 1
ATOM 2367 O O . GLY A 1 290 ? 3.422 9.139 -23.922 1.00 80.81 290 GLY A O 1
ATOM 2368 N N . ASP A 1 291 ? 2.282 7.941 -22.387 1.00 80.38 291 ASP A N 1
ATOM 2369 C CA . ASP A 1 291 ? 3.436 7.614 -21.543 1.00 80.38 291 ASP A CA 1
ATOM 2370 C C . ASP A 1 291 ? 4.337 6.561 -22.209 1.00 80.38 291 ASP A C 1
ATOM 2372 O O . ASP A 1 291 ? 5.565 6.622 -22.140 1.00 80.38 291 ASP A O 1
ATOM 2376 N N . ILE A 1 292 ? 3.723 5.607 -22.921 1.00 84.56 292 ILE A N 1
ATOM 2377 C CA . ILE A 1 292 ? 4.418 4.533 -23.642 1.00 84.56 292 ILE A CA 1
ATOM 2378 C C . ILE A 1 292 ? 3.804 4.275 -25.019 1.00 84.56 292 ILE A C 1
ATOM 2380 O O . ILE A 1 292 ? 2.616 4.491 -25.260 1.00 84.56 292 ILE A O 1
ATOM 2384 N N . VAL A 1 293 ? 4.622 3.751 -25.932 1.00 80.81 293 VAL A N 1
ATOM 2385 C CA . VAL A 1 293 ? 4.188 3.325 -27.268 1.00 80.81 293 VAL A CA 1
ATOM 2386 C C . VAL A 1 293 ? 4.549 1.845 -27.451 1.00 80.81 293 VAL A C 1
ATOM 2388 O O . VAL A 1 293 ? 5.719 1.501 -27.229 1.00 80.81 293 VAL A O 1
ATOM 2391 N N . PRO A 1 294 ? 3.582 0.972 -27.806 1.00 73.31 294 PRO A N 1
ATOM 2392 C CA . PRO A 1 294 ? 3.845 -0.414 -28.194 1.00 73.31 294 PRO A CA 1
ATOM 2393 C C . PRO A 1 294 ? 4.890 -0.493 -29.313 1.00 73.31 294 PRO A C 1
ATOM 2395 O O . PRO A 1 294 ? 4.690 0.153 -30.366 1.00 73.31 294 PRO A O 1
#

Solvent-accessible surface area (backbone atoms only — not comparable to full-atom values): 16276 Å² total; per-residue (Å²): 126,60,89,85,48,53,71,67,57,44,53,52,49,26,62,65,57,66,61,42,77,49,66,81,62,73,81,59,88,89,47,57,41,78,76,29,38,60,54,30,29,52,43,42,52,43,50,56,55,46,27,63,32,86,41,80,22,42,35,40,36,58,52,44,54,57,52,51,42,84,58,42,65,63,45,46,48,86,56,85,63,86,82,37,75,86,61,44,83,56,18,47,36,45,24,51,36,56,26,49,52,52,50,52,52,39,40,77,70,72,40,50,32,29,40,36,23,36,49,51,72,36,29,27,86,87,72,16,62,53,68,71,83,37,64,70,54,35,52,53,50,48,24,43,58,71,32,37,38,57,64,57,81,23,67,48,50,50,35,34,44,54,61,52,50,52,54,56,54,53,44,70,79,37,48,94,81,36,57,72,42,37,27,40,54,58,61,92,74,46,44,49,40,66,60,53,51,53,46,40,35,74,69,48,30,64,61,49,74,36,53,49,72,58,38,54,49,50,51,55,53,52,56,74,68,48,93,70,76,54,72,49,54,51,53,44,51,53,53,58,68,71,50,80,55,91,53,91,46,58,64,61,63,40,70,39,38,65,60,37,55,51,49,29,60,76,68,71,52,76,86,73,72,77,45,72,68,57,51,48,39,36,53,51,37,38,34,77,73,67,74,36,68,100

pLDDT: mean 91.73, std 9.15, range [48.31, 98.81]

Radius of gyration: 20.49 Å; Cα contacts (8 Å, |Δi|>4): 444; chains: 1; bounding box: 45×42×54 Å

Foldseek 3Di:
DLVPDDPVVLLVCLQPDAADEAPDADDDQPDAQVVRCVRQVVVLVSVLVSCPHNHHHEYEYEAAPLLDAFQAEAAEQPDDSVPCCVRRDGNRSNSRNNSVVSQVVSVVVVRWYFYEHEYQEAEAQPQLDGDLLRVLCLQVLLCLAVQEHAPAFFFAWYAYPVLVVVLSVVCVVPSVLGTPTYFHHTPPRGDGPVVLQVLSVVLVRRYDYDHPVVVLVSLVVVLVVDPDDDPSSVSSVVVSVSCPDPPPGPRDYYYDGPSVVVSCVVVVHDGDDDDSVSSSSNVVSCVVVPSGDD

InterPro domains:
  IPR013120 Fatty acyl-CoA reductase-like, NAD-binding domain [PF07993] (2-168)
  IPR036291 NAD(P)-binding domain superfamily [SSF51735] (15-289)

Nearest PDB structures (foldseek):
  4w4t-assembly1_A  TM=9.211E-01  e=1.965E-24  Stigmatella aurantiaca
  4w4t-assembly1_B  TM=9.279E-01  e=3.810E-24  Stigmatella aurantiaca
  4u7w-assembly1_A  TM=9.262E-01  e=2.317E-23  Stigmatella aurantiaca
  4u7w-assembly1_B  TM=9.092E-01  e=2.776E-23  Stigmatella aurantiaca
  8v1x-assembly1_A  TM=8.877E-01  e=1.611E-19  Streptomyces coelicolor

Organism: Mytilus galloprovincialis (NCBI:txid29158)

Secondary structure (DSSP, 8-state):
--TT--HHHHHHHHHH---EEE------SSS-HHHHIIIIIIHHHHHHHHHTSSS---EEEEEEGGGSPTT--SB-TT--GGG-TTT--SHHHHHHHHHHHHHHHHHHTT--EEEEEE--EE--TTT----TT-HHHHHHHHHHHHTEEEE---EE--EEHHHHHHHHHHHHH-HHHHTT-EEEE--SSPEEHHHHHHHHHHTT---EEEEHHHHHHHHHHHHHH-SS--HHHHHHHHHHHH--STTTTT----B--HHHHHHHHHHTPPP----HHHHHHHHHHHHHHTS---

Mean predicted aligned error: 4.65 Å

Sequence (294 aa):
MKFGMTDESYHTQSSDIDFIIHAAAYMNRDQPYPAFVFPNVTGTEHVVMFSCTGKIKPIHYISTNSVFPDGNLDCSEDENIEHFDKKLIDGYSKSKWVAEQLIHIARKKAIPCVIYRLGNIAGDIDQGFWNHQNATLVVLEACAKYKVAPDVDWNIEMTPVDFLADFIVRCTYTLSTTLGKTYNIINDKPLQSRLVYDWMNGHGYPLEIMHIKDWEKRILDELKGEKNHGYTETNLQSLLELNHNDDFCSTLKTYKTANFKEALTDFKLSYPYTDYMLLQKYFEWLSQHGDIVP